Protein AF-A0A7Y2SQ06-F1 (afdb_monomer)

Foldseek 3Di:
DDDDDDDDDDPDDDDDDDDDDDPPVPQPFEEEEDPCVVVVCVLLVVLVGDYDYWQQDDDPPRGDDGDDAYEYECVVPDPLNVLSVLVNLLVVPQHQYEYEDAQLFLLVLLSLFLRQSHAAYEYPPDHSNVVNVCRVCSNVSSVVPPVPSGHHYYPHDHRPQHAPSCVSLLLNLLSCLQPPVPDDLCNSQVVSPHGSVVSVVSLVSRCVSLVNDDDPDDDSSVSSVSSSVSSRDDPDD

Structure (mmCIF, N/CA/C/O backbone):
data_AF-A0A7Y2SQ06-F1
#
_entry.id   AF-A0A7Y2SQ06-F1
#
loop_
_atom_site.group_PDB
_atom_site.id
_atom_site.type_symbol
_atom_site.label_atom_id
_atom_site.label_alt_id
_atom_site.label_comp_id
_atom_site.label_asym_id
_atom_site.label_entity_id
_atom_site.label_seq_id
_atom_site.pdbx_PDB_ins_code
_atom_site.Cartn_x
_atom_site.Cartn_y
_atom_site.Cartn_z
_atom_site.occupancy
_atom_site.B_iso_or_equiv
_atom_site.auth_seq_id
_atom_site.auth_comp_id
_atom_site.auth_asym_id
_atom_site.auth_atom_id
_atom_site.pdbx_PDB_model_num
ATOM 1 N N . MET A 1 1 ? -17.320 64.080 26.766 1.00 45.22 1 MET A N 1
ATOM 2 C CA . MET A 1 1 ? -16.883 63.120 27.801 1.00 45.22 1 MET A CA 1
ATOM 3 C C . MET A 1 1 ? -17.083 61.730 27.232 1.00 45.22 1 MET A C 1
ATOM 5 O O . MET A 1 1 ? -18.218 61.313 27.057 1.00 45.22 1 MET A O 1
ATOM 9 N N . THR A 1 2 ? -15.993 61.089 26.827 1.00 45.53 2 THR A N 1
ATOM 10 C CA . THR A 1 2 ? -15.982 59.823 26.078 1.00 45.53 2 THR A CA 1
ATOM 11 C C . THR A 1 2 ? -15.450 58.735 27.015 1.00 45.53 2 THR A C 1
ATOM 13 O O . THR A 1 2 ? -14.445 58.996 27.680 1.00 45.53 2 THR A O 1
ATOM 16 N N . PRO A 1 3 ? -16.097 57.564 27.140 1.00 48.44 3 PRO A N 1
ATOM 17 C CA . PRO A 1 3 ? -15.618 56.520 28.042 1.00 48.44 3 PRO A CA 1
ATOM 18 C C . PRO A 1 3 ? -14.304 55.901 27.525 1.00 48.44 3 PRO A C 1
ATOM 20 O O . PRO A 1 3 ? -14.093 55.851 26.310 1.00 48.44 3 PRO A O 1
ATOM 23 N N . PRO A 1 4 ? -13.413 55.436 28.421 1.00 51.47 4 PRO A N 1
ATOM 24 C CA . PRO A 1 4 ? -12.159 54.805 28.025 1.00 51.47 4 PRO A CA 1
ATOM 25 C C . PRO A 1 4 ? -12.405 53.426 27.393 1.00 51.47 4 PRO A C 1
ATOM 27 O O . PRO A 1 4 ? -13.246 52.654 27.853 1.00 51.47 4 PRO A O 1
ATOM 30 N N . LEU A 1 5 ? -11.650 53.123 26.335 1.00 45.94 5 LEU A N 1
ATOM 31 C CA . LEU A 1 5 ? -11.617 51.810 25.685 1.00 45.94 5 LEU A CA 1
ATOM 32 C C . LEU A 1 5 ? -11.006 50.749 26.625 1.00 45.94 5 LEU A C 1
ATOM 34 O O . LEU A 1 5 ? -10.034 51.054 27.321 1.00 45.94 5 LEU A O 1
ATOM 38 N N . PRO A 1 6 ? -11.521 49.504 26.635 1.00 45.47 6 PRO A N 1
ATOM 39 C CA . PRO A 1 6 ? -10.916 48.418 27.399 1.00 45.47 6 PRO A CA 1
ATOM 40 C C . PRO A 1 6 ? -9.572 47.979 26.782 1.00 45.47 6 PRO A C 1
ATOM 42 O O . PRO A 1 6 ? -9.394 48.070 25.563 1.00 45.47 6 PRO A O 1
ATOM 45 N N . PRO A 1 7 ? -8.619 47.491 27.599 1.00 48.09 7 PRO A N 1
ATOM 46 C CA . PRO A 1 7 ? -7.319 47.029 27.119 1.00 48.09 7 PRO A CA 1
ATOM 47 C C . PRO A 1 7 ? -7.440 45.748 26.268 1.00 48.09 7 PRO A C 1
ATOM 49 O O . PRO A 1 7 ? -8.390 44.978 26.440 1.00 48.09 7 PRO A O 1
ATOM 52 N N . PRO A 1 8 ? -6.480 45.484 25.359 1.00 38.81 8 PRO A N 1
ATOM 53 C CA . PRO A 1 8 ? -6.488 44.286 24.527 1.00 38.81 8 PRO A CA 1
ATOM 54 C C . PRO A 1 8 ? -6.305 43.019 25.374 1.00 38.81 8 PRO A C 1
ATOM 56 O O . PRO A 1 8 ? -5.433 42.948 26.239 1.00 38.81 8 PRO A O 1
ATOM 59 N N . LEU A 1 9 ? -7.118 41.997 25.090 1.00 33.59 9 LEU A N 1
ATOM 60 C CA . LEU A 1 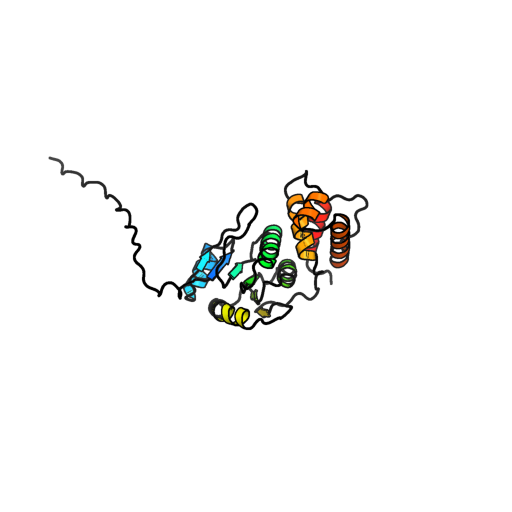9 ? -6.989 40.654 25.654 1.00 33.59 9 LEU A CA 1
ATOM 61 C C . LEU A 1 9 ? -5.636 40.049 25.246 1.00 33.59 9 LEU A C 1
ATOM 63 O O . LEU A 1 9 ? -5.458 39.603 24.112 1.00 33.59 9 LEU A O 1
ATOM 67 N N . MET A 1 10 ? -4.685 40.010 26.179 1.00 30.36 10 MET A N 1
ATOM 68 C CA . MET A 1 10 ? -3.516 39.142 26.072 1.00 30.36 10 MET A CA 1
ATOM 69 C C . MET A 1 10 ? -3.980 37.689 26.192 1.00 30.36 10 MET A C 1
ATOM 71 O O . MET A 1 10 ? -4.428 37.256 27.253 1.00 30.36 10 MET A O 1
ATOM 75 N N . ILE A 1 11 ? -3.861 36.924 25.107 1.00 33.72 11 ILE A N 1
ATOM 76 C CA . ILE A 1 11 ? -3.955 35.464 25.159 1.00 33.72 11 ILE A CA 1
ATOM 77 C C . ILE A 1 11 ? -2.754 34.987 25.980 1.00 33.72 11 ILE A C 1
ATOM 79 O O . ILE A 1 11 ? -1.616 35.024 25.512 1.00 33.72 11 ILE A O 1
ATOM 83 N N . ALA A 1 12 ? -3.002 34.593 27.228 1.00 33.62 12 ALA A N 1
ATOM 84 C CA . ALA A 1 12 ? -2.000 33.956 28.063 1.00 33.62 12 ALA A CA 1
ATOM 85 C C . ALA A 1 12 ? -1.518 32.673 27.371 1.00 33.62 12 ALA A C 1
ATOM 87 O O . ALA A 1 12 ? -2.317 31.800 27.023 1.00 33.62 12 ALA A O 1
ATOM 88 N N . ALA A 1 13 ? -0.207 32.571 27.159 1.00 36.69 13 ALA A N 1
ATOM 89 C CA . ALA A 1 13 ? 0.432 31.328 26.766 1.00 36.69 13 ALA A CA 1
ATOM 90 C C . ALA A 1 13 ? 0.120 30.255 27.823 1.00 36.69 13 ALA A C 1
ATOM 92 O O . ALA A 1 13 ? 0.350 30.464 29.015 1.00 36.69 13 ALA A O 1
ATOM 93 N N . LEU A 1 14 ? -0.430 29.121 27.385 1.00 29.41 14 LEU A N 1
ATOM 94 C CA . LEU A 1 14 ? -0.657 27.955 28.240 1.00 29.41 14 LEU A CA 1
ATOM 95 C C . LEU A 1 14 ? 0.682 27.486 28.840 1.00 29.41 14 LEU A C 1
ATOM 97 O O . LEU A 1 14 ? 1.668 27.387 28.104 1.00 29.41 14 LEU A O 1
ATOM 101 N N . PRO A 1 15 ? 0.743 27.197 30.152 1.00 35.31 15 PRO A N 1
ATOM 102 C CA . PRO A 1 15 ? 1.992 26.873 30.820 1.00 35.31 15 PRO A CA 1
ATOM 103 C C . PRO A 1 15 ? 2.497 25.488 30.406 1.00 35.31 15 PRO A C 1
ATOM 105 O O . PRO A 1 15 ? 1.739 24.519 30.320 1.00 35.31 15 PRO A O 1
ATOM 108 N N . ALA A 1 16 ? 3.810 25.398 30.203 1.00 44.53 16 ALA A N 1
ATOM 109 C CA . ALA A 1 16 ? 4.531 24.138 30.185 1.00 44.53 16 ALA A CA 1
ATOM 110 C C . ALA A 1 16 ? 4.424 23.485 31.572 1.00 44.53 16 ALA A C 1
ATOM 112 O O . ALA A 1 16 ? 4.873 24.056 32.564 1.00 44.53 16 ALA A O 1
ATOM 113 N N . ALA A 1 17 ? 3.835 22.292 31.638 1.00 35.00 17 ALA A N 1
ATOM 114 C CA . ALA A 1 17 ? 3.835 21.461 32.835 1.00 35.00 17 ALA A CA 1
ATOM 115 C C . ALA A 1 17 ? 4.403 20.075 32.500 1.00 35.00 17 ALA A C 1
ATOM 117 O O . ALA A 1 17 ? 3.708 19.173 32.025 1.00 35.00 17 ALA A O 1
ATOM 118 N N . GLU A 1 18 ? 5.696 19.915 32.770 1.00 43.34 18 GLU A N 1
ATOM 119 C CA . GLU A 1 18 ? 6.267 18.633 33.167 1.00 43.34 18 GLU A CA 1
ATOM 120 C C . GLU A 1 18 ? 6.020 18.444 34.668 1.00 43.34 18 GLU A C 1
ATOM 122 O O . GLU A 1 18 ? 6.321 19.347 35.434 1.00 43.34 18 GLU A O 1
ATOM 127 N N . ILE A 1 19 ? 5.473 17.290 35.064 1.00 37.03 19 ILE A N 1
ATOM 128 C CA . ILE A 1 19 ? 5.761 16.509 36.285 1.00 37.03 19 ILE A CA 1
ATOM 129 C C . ILE A 1 19 ? 5.090 15.137 36.067 1.00 37.03 19 ILE A C 1
ATOM 131 O O . ILE A 1 19 ? 3.974 15.038 35.548 1.00 37.03 19 ILE A O 1
ATOM 135 N N . GLY A 1 20 ? 5.834 14.063 36.335 1.00 41.78 20 GLY A N 1
ATOM 136 C CA . GLY A 1 20 ? 5.518 12.695 35.928 1.00 41.78 20 GLY A CA 1
ATOM 137 C C . GLY A 1 20 ? 4.451 11.971 36.758 1.00 41.78 20 GLY A C 1
ATOM 138 O O . GLY A 1 20 ? 4.341 12.158 37.963 1.00 41.78 20 GLY A O 1
ATOM 139 N N . ALA A 1 21 ? 3.733 11.066 36.085 1.00 31.03 21 ALA A N 1
ATOM 140 C CA . ALA A 1 21 ? 3.068 9.894 36.657 1.00 31.03 21 ALA A CA 1
ATOM 141 C C . ALA A 1 21 ? 2.916 8.805 35.559 1.00 31.03 21 ALA A C 1
ATOM 143 O O . ALA A 1 21 ? 2.814 9.150 34.375 1.00 31.03 21 ALA A O 1
ATOM 144 N N . PRO A 1 22 ? 2.927 7.497 35.891 1.00 39.72 22 PRO A N 1
ATOM 145 C CA . PRO A 1 22 ? 3.218 6.397 34.961 1.00 39.72 22 PRO A CA 1
ATOM 146 C C . PRO A 1 22 ? 2.052 5.939 34.061 1.00 39.72 22 PRO A C 1
ATOM 148 O O . PRO A 1 22 ? 2.169 4.895 33.422 1.00 39.72 22 PRO A O 1
ATOM 151 N N . ASP A 1 23 ? 0.964 6.705 33.943 1.00 35.50 23 ASP A N 1
ATOM 152 C CA . ASP A 1 23 ? -0.262 6.281 33.238 1.00 35.50 23 ASP A CA 1
ATOM 153 C C . ASP A 1 23 ? -0.405 6.775 31.788 1.00 35.50 23 ASP A C 1
ATOM 155 O O . ASP A 1 23 ? -1.292 6.332 31.060 1.00 35.50 23 ASP A O 1
ATOM 159 N N . ARG A 1 24 ? 0.530 7.587 31.274 1.00 41.19 24 ARG A N 1
ATOM 160 C CA . ARG A 1 24 ? 0.519 8.042 29.860 1.00 41.19 24 ARG A CA 1
ATOM 161 C C . ARG A 1 24 ? 0.760 6.925 28.828 1.00 41.19 24 ARG A C 1
ATOM 163 O O . ARG A 1 24 ? 0.852 7.190 27.632 1.00 41.19 24 ARG A O 1
ATOM 170 N N . ARG A 1 25 ? 0.930 5.673 29.265 1.00 43.31 25 ARG A N 1
ATOM 171 C CA . ARG A 1 25 ? 1.275 4.528 28.404 1.00 43.31 25 ARG A CA 1
ATOM 172 C C . ARG A 1 25 ? 0.062 3.796 27.813 1.00 43.31 25 ARG A C 1
ATOM 174 O O . ARG A 1 25 ? 0.280 2.903 27.001 1.00 43.31 25 ARG A O 1
ATOM 181 N N . ARG A 1 26 ? -1.177 4.162 28.172 1.00 40.88 26 ARG A N 1
ATOM 182 C CA . ARG A 1 26 ? -2.402 3.503 27.666 1.00 40.88 26 ARG A CA 1
ATOM 183 C C . ARG A 1 26 ? -3.122 4.235 26.518 1.00 40.88 26 ARG A C 1
ATOM 185 O O . ARG A 1 26 ? -3.813 3.565 25.763 1.00 40.88 26 ARG A O 1
ATOM 192 N N . ASP A 1 27 ? -2.852 5.523 26.285 1.00 46.41 27 ASP A N 1
ATOM 193 C CA . ASP A 1 27 ? -3.511 6.340 25.239 1.00 46.41 27 ASP A CA 1
ATOM 194 C C . ASP A 1 27 ? -2.643 6.588 23.991 1.00 46.41 27 ASP A C 1
ATOM 196 O O . ASP A 1 27 ? -2.608 7.681 23.419 1.00 46.41 27 ASP A O 1
ATOM 200 N N . ALA A 1 28 ? -1.901 5.579 23.535 1.00 58.34 28 ALA A N 1
ATOM 201 C CA . ALA A 1 28 ? -1.213 5.680 22.251 1.00 58.34 28 ALA A CA 1
ATOM 202 C C . ALA A 1 28 ? -2.241 5.488 21.122 1.00 58.34 28 ALA A C 1
ATOM 204 O O . ALA A 1 28 ? -2.485 4.367 20.685 1.00 58.34 28 ALA A O 1
ATOM 205 N N . GLY A 1 29 ? -2.886 6.578 20.696 1.00 76.12 29 GLY A N 1
ATOM 206 C CA . GLY A 1 29 ? -3.813 6.579 19.562 1.00 76.12 29 GLY A CA 1
ATOM 207 C C . GLY A 1 29 ? -3.212 5.964 18.289 1.00 76.12 29 GLY A C 1
ATOM 208 O O . GLY A 1 29 ? -1.996 5.825 18.146 1.00 76.12 29 GLY A O 1
ATOM 209 N N . VAL A 1 30 ? -4.073 5.606 17.340 1.00 87.31 30 VAL A N 1
ATOM 210 C CA . VAL A 1 30 ? -3.700 4.957 16.077 1.00 87.31 30 VAL A CA 1
ATOM 211 C C . VAL A 1 30 ? -2.872 5.912 15.225 1.00 87.31 30 VAL A C 1
ATOM 213 O O . VAL A 1 30 ? -3.292 7.042 14.966 1.00 87.31 30 VAL A O 1
ATOM 216 N N . ALA A 1 31 ? -1.712 5.467 14.743 1.00 90.94 31 ALA A N 1
ATOM 217 C CA . ALA A 1 31 ? -0.966 6.231 13.754 1.00 90.94 31 ALA A CA 1
ATOM 218 C C . ALA A 1 31 ? -1.667 6.142 12.395 1.00 90.94 31 ALA A C 1
ATOM 220 O O . ALA A 1 31 ? -1.997 5.048 11.948 1.00 90.94 31 ALA A O 1
ATOM 221 N N . VAL A 1 32 ? -1.895 7.273 11.727 1.00 92.00 32 VAL A N 1
ATOM 222 C CA . VAL A 1 32 ? -2.657 7.320 10.470 1.00 92.00 32 VAL A CA 1
ATOM 223 C C . VAL A 1 32 ? -1.867 8.032 9.381 1.00 92.00 32 VAL A C 1
ATOM 225 O O . VAL A 1 32 ? -1.600 9.230 9.488 1.00 92.00 32 VAL A O 1
ATOM 228 N N . ILE A 1 33 ? -1.563 7.334 8.290 1.00 92.56 33 ILE A N 1
ATOM 229 C CA . ILE A 1 33 ? -1.059 7.949 7.056 1.00 92.56 33 ILE A CA 1
ATOM 230 C C . ILE A 1 33 ? -2.233 8.055 6.087 1.00 92.56 33 ILE A C 1
ATOM 232 O O . ILE A 1 33 ? -2.779 7.040 5.672 1.00 92.56 33 ILE A O 1
ATOM 236 N N . SER A 1 34 ? -2.645 9.278 5.749 1.00 92.56 34 SER A N 1
ATOM 237 C CA . SER A 1 34 ? -3.805 9.525 4.885 1.00 92.56 34 SER A CA 1
ATOM 238 C C . SER A 1 34 ? -3.711 10.884 4.198 1.00 92.56 34 SER A C 1
ATOM 240 O O . SER A 1 34 ? -3.267 11.860 4.810 1.00 92.56 34 SER A O 1
ATOM 242 N N . PHE A 1 35 ? -4.188 10.949 2.952 1.00 89.56 35 PHE A N 1
ATOM 243 C CA . PHE A 1 35 ? -4.442 12.196 2.217 1.00 89.56 35 PHE A CA 1
ATOM 244 C C . PHE A 1 35 ? -5.825 12.792 2.540 1.00 89.56 35 PHE A C 1
ATOM 246 O O . PHE A 1 35 ? -6.064 13.971 2.297 1.00 89.56 35 PHE A O 1
ATOM 253 N N . ARG A 1 36 ? -6.725 12.015 3.153 1.00 91.50 36 ARG A N 1
ATOM 254 C CA . ARG A 1 36 ? -8.100 12.392 3.527 1.00 91.50 36 ARG A CA 1
ATOM 255 C C . ARG A 1 36 ? -8.220 12.659 5.030 1.00 91.50 36 ARG A C 1
ATOM 257 O O . ARG A 1 36 ? -9.144 12.195 5.693 1.00 91.50 36 ARG A O 1
ATOM 264 N N . ARG A 1 37 ? -7.256 13.406 5.577 1.00 88.88 37 ARG A N 1
ATOM 265 C CA . ARG A 1 37 ? -7.030 13.560 7.028 1.00 88.88 37 ARG A CA 1
ATOM 266 C C . ARG A 1 37 ? -8.278 13.967 7.805 1.00 88.88 37 ARG A C 1
ATOM 268 O O . ARG A 1 37 ? -8.640 13.277 8.746 1.00 88.88 37 ARG A O 1
ATOM 275 N N . ALA A 1 38 ? -8.936 15.052 7.395 1.00 87.44 38 ALA A N 1
ATOM 276 C CA . ALA A 1 38 ? -10.105 15.581 8.099 1.00 87.44 38 ALA A CA 1
ATOM 277 C C . ALA A 1 38 ? -11.260 14.571 8.137 1.00 87.44 38 ALA A C 1
ATOM 279 O O . ALA A 1 38 ? -11.820 14.305 9.198 1.00 87.44 38 ALA A O 1
ATOM 280 N N . TRP A 1 39 ? -11.557 13.958 6.990 1.00 89.94 39 TRP A N 1
ATOM 281 C CA . TRP A 1 39 ? -12.617 12.962 6.867 1.00 89.94 39 TRP A CA 1
ATOM 282 C C . TRP A 1 39 ? -12.332 11.715 7.712 1.00 89.94 39 TRP A C 1
ATOM 284 O O . TRP A 1 39 ? -13.181 11.273 8.485 1.00 89.94 39 TRP A O 1
ATOM 294 N N . LEU A 1 40 ? -11.115 11.171 7.616 1.00 89.38 40 LEU A N 1
ATOM 295 C CA . LEU A 1 40 ? -10.754 9.952 8.335 1.00 89.38 40 LEU A CA 1
ATOM 296 C C . LEU A 1 40 ? -10.644 10.192 9.848 1.00 89.38 40 LEU A C 1
ATOM 298 O O . LEU A 1 40 ? -11.043 9.329 10.626 1.00 89.38 40 LEU A O 1
ATOM 302 N N . ALA A 1 41 ? -10.168 11.368 10.269 1.00 88.25 41 ALA A N 1
ATOM 303 C CA . ALA A 1 41 ? -10.158 11.767 11.673 1.00 88.25 41 ALA A CA 1
ATOM 304 C C . ALA A 1 41 ? -11.574 11.799 12.253 1.00 88.25 41 ALA A C 1
ATOM 306 O O . ALA 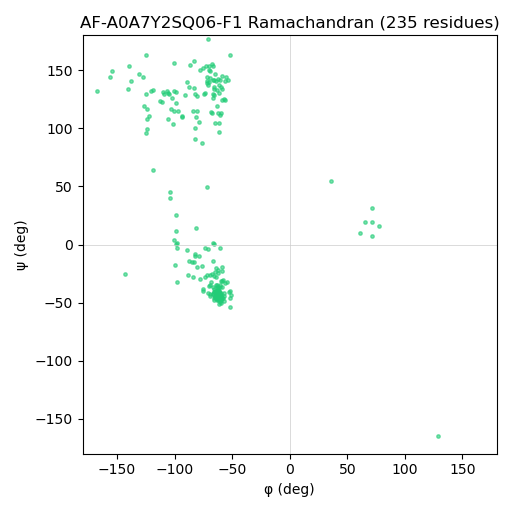A 1 41 ? -11.818 11.179 13.282 1.00 88.25 41 ALA A O 1
ATOM 307 N N . GLN A 1 42 ? -12.517 12.463 11.574 1.00 89.12 42 GLN A N 1
ATOM 308 C CA . GLN A 1 42 ? -13.915 12.524 12.013 1.00 89.12 42 GLN A CA 1
ATOM 309 C C . GLN A 1 42 ? -14.533 11.128 12.118 1.00 89.12 42 GLN A C 1
ATOM 311 O O . GLN A 1 42 ? -15.139 10.795 13.135 1.00 89.12 42 GLN A O 1
ATOM 316 N N . ARG A 1 43 ? -14.318 10.286 11.101 1.00 90.06 43 ARG A N 1
ATOM 317 C CA . ARG A 1 43 ? -14.824 8.909 11.065 1.00 90.06 43 ARG A C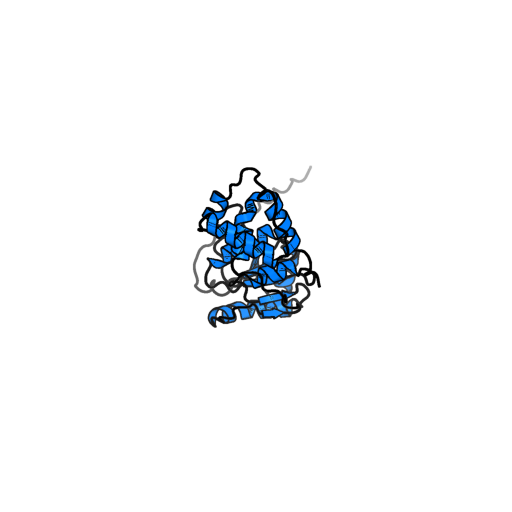A 1
ATOM 318 C C . ARG A 1 43 ? -14.304 8.057 12.229 1.00 90.06 43 ARG A C 1
ATOM 320 O O . ARG A 1 43 ? -15.067 7.304 12.828 1.00 90.06 43 ARG A O 1
ATOM 327 N N . LEU A 1 44 ? -13.014 8.168 12.551 1.00 90.00 44 LEU A N 1
ATOM 328 C CA . LEU A 1 44 ? -12.383 7.394 13.625 1.00 90.00 44 LEU A CA 1
ATOM 329 C C . LEU A 1 44 ? -12.748 7.926 15.016 1.00 90.00 44 LEU A C 1
ATOM 331 O O . LEU A 1 44 ? -13.057 7.132 15.906 1.00 90.00 44 LEU A O 1
ATOM 335 N N . LEU A 1 45 ? -12.807 9.249 15.184 1.00 87.75 45 LEU A N 1
ATOM 336 C CA . LEU A 1 45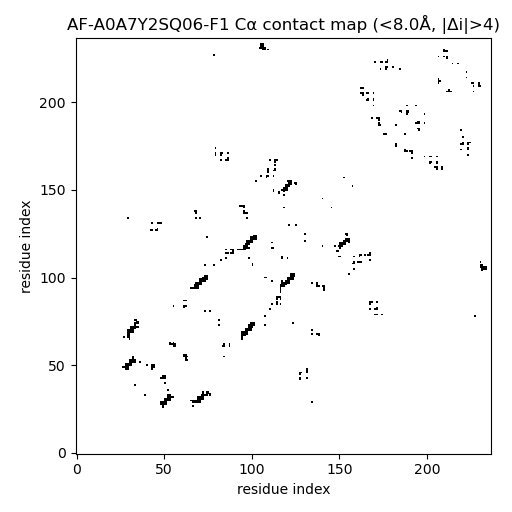 ? -13.243 9.885 16.430 1.00 87.75 45 LEU A CA 1
ATOM 337 C C . LEU A 1 45 ? -14.692 9.529 16.774 1.00 87.75 45 LEU A C 1
ATOM 339 O O . LEU A 1 45 ? -14.975 9.214 17.927 1.00 87.75 45 LEU A O 1
ATOM 343 N N . ALA A 1 46 ? -15.585 9.488 15.779 1.00 87.19 46 ALA A N 1
ATOM 344 C CA . ALA A 1 46 ? -16.970 9.047 15.964 1.00 87.19 46 ALA A CA 1
ATOM 345 C C . ALA A 1 46 ? -17.078 7.604 16.494 1.00 87.19 46 ALA A C 1
ATOM 347 O O . ALA A 1 46 ? -18.065 7.249 17.127 1.00 87.19 46 ALA A O 1
ATOM 348 N N . SER A 1 47 ? -16.041 6.787 16.285 1.00 86.12 47 SER A N 1
ATOM 349 C CA . SER A 1 47 ? -15.955 5.407 16.782 1.00 86.12 47 SER A CA 1
ATOM 350 C C . SER A 1 47 ? -15.136 5.269 18.070 1.00 86.12 47 SER A C 1
ATOM 352 O O . SER A 1 47 ? -14.764 4.157 18.449 1.00 86.12 47 SER A O 1
ATOM 354 N N . GLY A 1 48 ? -14.794 6.386 18.724 1.00 86.56 48 GLY A N 1
ATOM 355 C CA . GLY A 1 48 ? -13.986 6.405 19.944 1.00 86.56 48 GLY A CA 1
ATOM 356 C C . GLY A 1 48 ? -12.508 6.058 19.731 1.00 86.56 48 GLY A C 1
ATOM 357 O O . GLY A 1 48 ? -11.828 5.672 20.679 1.00 86.56 48 GLY A O 1
ATOM 358 N N . VAL A 1 49 ? -11.993 6.165 18.501 1.00 86.81 49 VAL A N 1
ATOM 359 C CA . VAL A 1 49 ? -10.585 5.894 18.189 1.00 86.81 49 VAL A CA 1
ATOM 360 C C . VAL A 1 49 ? -9.804 7.205 18.159 1.00 86.81 49 VAL A C 1
ATOM 362 O O . VAL A 1 49 ? -10.010 8.048 17.288 1.00 86.81 49 VAL A O 1
ATOM 365 N N . SER A 1 50 ? -8.865 7.359 19.095 1.00 86.38 50 SER A N 1
ATOM 366 C CA . SER A 1 50 ? -7.889 8.454 19.063 1.00 86.38 50 SER A CA 1
ATOM 367 C C . SER A 1 50 ? -6.883 8.236 17.932 1.00 86.38 50 SER A C 1
ATOM 369 O O . SER A 1 50 ? -6.412 7.114 17.729 1.00 86.38 50 SER A O 1
ATOM 371 N N . VAL A 1 51 ? -6.545 9.298 17.195 1.00 87.56 51 VAL A N 1
ATOM 372 C CA . VAL A 1 51 ? -5.686 9.231 16.004 1.00 87.56 51 VAL A CA 1
ATOM 373 C C . VAL A 1 51 ? -4.526 10.213 16.075 1.00 87.56 51 VAL A C 1
ATOM 375 O O . VAL A 1 51 ? -4.667 11.351 16.519 1.00 87.56 51 VAL A O 1
ATOM 378 N N . ARG A 1 52 ? -3.375 9.793 15.554 1.00 88.00 52 ARG A N 1
ATOM 379 C CA . ARG A 1 52 ? -2.214 10.645 15.305 1.00 88.00 52 ARG A CA 1
ATOM 380 C C . ARG A 1 52 ? -1.854 10.570 13.831 1.00 88.00 52 ARG A C 1
ATOM 382 O O . ARG A 1 52 ? -1.356 9.552 13.355 1.00 88.00 52 ARG A O 1
ATOM 389 N N . HIS A 1 53 ? -2.061 11.660 13.103 1.00 85.94 53 HIS A N 1
ATOM 390 C CA . HIS A 1 53 ? -1.698 11.686 11.693 1.00 85.94 53 HIS A CA 1
ATOM 391 C C . HIS A 1 53 ? -0.185 11.788 11.495 1.00 85.94 53 HIS A C 1
ATOM 393 O O . HIS A 1 53 ? 0.473 12.683 12.022 1.00 85.94 53 HIS A O 1
ATOM 399 N N . VAL A 1 54 ? 0.344 10.902 10.660 1.00 85.00 54 VAL A N 1
ATOM 400 C CA . VAL A 1 54 ? 1.736 10.882 10.218 1.00 85.00 54 VAL A CA 1
ATOM 401 C C . VAL A 1 54 ? 1.799 11.490 8.817 1.00 85.00 54 VAL A C 1
ATOM 403 O O . VAL A 1 54 ? 0.972 11.176 7.959 1.00 85.00 54 VAL A O 1
ATOM 406 N N . VAL A 1 55 ? 2.735 12.416 8.600 1.00 83.44 55 VAL A N 1
ATOM 407 C CA . VAL A 1 55 ? 3.059 12.944 7.265 1.00 83.44 55 VAL A CA 1
ATOM 408 C C . VAL A 1 55 ? 4.299 12.200 6.770 1.00 83.44 55 VAL A C 1
ATOM 410 O O . VAL A 1 55 ? 5.318 12.269 7.459 1.00 83.44 55 VAL A O 1
ATOM 413 N N . PRO A 1 56 ? 4.250 11.514 5.616 1.00 79.62 56 PRO A N 1
ATOM 414 C CA . PRO A 1 56 ? 5.457 11.007 4.973 1.00 79.62 56 PRO A CA 1
ATOM 415 C C . PRO A 1 56 ? 6.373 12.172 4.560 1.00 79.62 56 PRO A C 1
ATOM 417 O O . PRO A 1 56 ? 5.900 13.157 3.991 1.00 79.62 56 PRO A O 1
ATOM 420 N N . GLN A 1 57 ? 7.666 12.082 4.863 1.00 75.88 57 GLN A N 1
ATOM 421 C CA . GLN A 1 57 ? 8.651 13.131 4.584 1.00 75.88 57 GLN A CA 1
ATOM 422 C C . GLN A 1 57 ? 9.240 13.013 3.172 1.00 75.88 57 GLN A C 1
ATOM 424 O O . GLN A 1 57 ? 9.309 11.936 2.588 1.00 75.88 57 GLN A O 1
ATOM 429 N N . LEU A 1 58 ? 9.710 14.127 2.611 1.00 66.19 58 LEU A N 1
ATOM 430 C CA . LEU A 1 58 ? 10.510 14.084 1.388 1.00 66.19 58 LEU A CA 1
ATOM 431 C C . LEU A 1 58 ? 11.942 13.671 1.751 1.00 66.19 58 LEU A C 1
ATOM 433 O O . LEU A 1 58 ? 12.688 14.474 2.301 1.00 66.19 58 LEU A O 1
ATOM 437 N N . GLY A 1 59 ? 12.325 12.430 1.448 1.00 64.50 59 GLY A N 1
ATOM 438 C CA . GLY A 1 59 ? 13.679 11.922 1.687 1.00 64.50 59 GLY A CA 1
ATOM 439 C C . GLY A 1 59 ? 13.690 10.596 2.440 1.00 64.50 59 GLY A C 1
ATOM 440 O O . GLY A 1 59 ? 12.676 9.910 2.505 1.00 64.50 59 GLY A O 1
ATOM 441 N N . HIS A 1 60 ? 14.855 10.217 2.967 1.00 66.12 60 HIS A N 1
ATOM 442 C CA . HIS A 1 60 ? 15.011 9.030 3.805 1.00 66.12 60 HIS A CA 1
ATOM 443 C C . HIS A 1 60 ? 15.509 9.439 5.204 1.00 66.12 60 HIS A C 1
ATOM 445 O O . HIS A 1 60 ? 16.506 10.162 5.278 1.00 66.12 60 HIS A O 1
ATOM 451 N N . PRO A 1 61 ? 14.907 8.931 6.297 1.00 73.38 61 PRO A N 1
ATOM 452 C CA . PRO A 1 61 ? 13.716 8.072 6.312 1.00 73.38 61 PRO A CA 1
ATOM 453 C C . PRO A 1 61 ? 12.454 8.841 5.881 1.00 73.38 61 PRO A C 1
ATOM 455 O O . PRO A 1 61 ? 12.315 10.029 6.164 1.00 73.38 61 PRO A O 1
ATOM 458 N N . LEU A 1 62 ? 11.559 8.169 5.158 1.00 80.94 62 LEU A N 1
ATOM 459 C CA . LEU A 1 62 ? 10.293 8.739 4.684 1.00 80.94 62 LEU A CA 1
ATOM 460 C C . LEU A 1 62 ? 9.226 8.646 5.790 1.00 80.94 62 LEU A C 1
ATOM 462 O O . LEU A 1 62 ? 8.342 9.504 5.866 1.00 80.94 62 LEU A O 1
ATOM 466 N N . LEU A 1 63 ? 9.326 7.662 6.686 1.00 81.75 63 LEU A N 1
ATOM 467 C CA . LEU A 1 63 ? 8.460 7.497 7.847 1.00 81.75 63 LEU A CA 1
ATOM 468 C C . LEU A 1 63 ? 9.206 7.869 9.140 1.00 81.75 63 LEU A C 1
ATOM 470 O O . LEU A 1 63 ? 10.318 7.396 9.368 1.00 81.75 63 LEU A O 1
ATOM 474 N N . PRO A 1 64 ? 8.604 8.686 10.026 1.00 79.44 64 PRO A N 1
ATOM 475 C CA . PRO A 1 64 ? 9.146 8.898 11.366 1.00 79.44 64 PRO A CA 1
ATOM 476 C C . PRO A 1 64 ? 8.964 7.637 12.223 1.00 79.44 64 PRO A C 1
ATOM 478 O O . PRO A 1 64 ? 8.285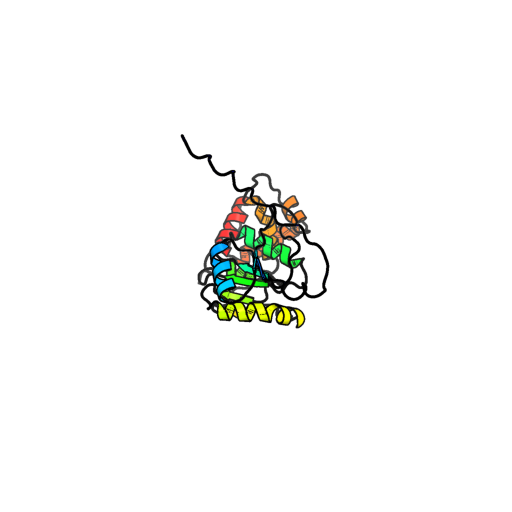 6.701 11.814 1.00 79.44 64 PRO A O 1
ATOM 481 N N . ASP A 1 65 ? 9.463 7.639 13.459 1.00 78.75 65 ASP A N 1
ATOM 482 C CA . ASP A 1 65 ? 9.151 6.570 14.413 1.00 78.75 65 ASP A CA 1
ATOM 483 C C . ASP A 1 65 ? 7.637 6.494 14.686 1.00 78.75 65 ASP A C 1
ATOM 485 O O . ASP A 1 65 ? 7.023 7.379 15.302 1.00 78.75 65 ASP A O 1
ATOM 489 N N . ILE A 1 66 ? 7.028 5.407 14.208 1.00 78.75 66 ILE A N 1
ATOM 490 C CA . ILE A 1 66 ? 5.597 5.131 14.322 1.00 78.75 66 ILE A CA 1
ATOM 491 C C . ILE A 1 66 ? 5.361 4.172 15.489 1.00 78.75 66 ILE A C 1
ATOM 493 O O . ILE A 1 66 ? 5.994 3.123 15.588 1.00 78.75 66 ILE A O 1
ATOM 497 N N . ARG A 1 67 ? 4.400 4.503 16.360 1.00 75.19 67 ARG A N 1
ATOM 498 C CA . ARG A 1 67 ? 3.897 3.552 17.360 1.00 75.19 67 ARG A CA 1
ATOM 499 C C . ARG A 1 67 ? 2.724 2.751 16.789 1.00 75.19 67 ARG A C 1
ATOM 501 O O . ARG A 1 67 ? 1.889 3.333 16.100 1.00 75.19 67 ARG A O 1
ATOM 508 N N . PRO A 1 68 ? 2.651 1.443 17.067 1.00 77.12 68 PRO A N 1
ATOM 509 C CA . PRO A 1 68 ? 1.570 0.600 16.584 1.00 77.12 68 PRO A CA 1
ATOM 510 C C . PRO A 1 68 ? 0.244 0.870 17.322 1.00 77.12 68 PRO A C 1
ATOM 512 O O . PRO A 1 68 ? 0.281 1.236 18.498 1.00 77.12 68 PRO A O 1
ATOM 515 N N . PRO A 1 69 ? -0.915 0.610 16.685 1.00 87.00 69 PRO A N 1
ATOM 516 C CA . PRO A 1 69 ? -1.080 0.135 15.307 1.00 87.00 69 PRO A CA 1
ATOM 517 C C . PRO A 1 69 ? -1.025 1.263 14.261 1.00 87.00 69 PRO A C 1
ATOM 519 O O . PRO A 1 69 ? -1.279 2.428 14.572 1.00 87.00 69 PRO A O 1
ATOM 522 N N . LEU A 1 70 ? -0.714 0.900 13.011 1.00 91.25 70 LEU A N 1
ATOM 523 C CA . LEU A 1 70 ? -0.694 1.816 11.866 1.00 91.25 70 LEU A CA 1
ATOM 524 C C . LEU A 1 70 ? -1.914 1.585 10.970 1.00 91.25 70 LEU A C 1
ATOM 526 O O . LEU A 1 70 ? -2.163 0.468 10.522 1.00 91.25 70 LEU A O 1
ATOM 530 N N . LEU A 1 71 ? -2.622 2.664 10.652 1.00 93.69 71 LEU A N 1
ATOM 531 C CA . LEU A 1 71 ? -3.619 2.725 9.596 1.00 93.69 71 LEU A CA 1
ATOM 532 C C . LEU A 1 71 ? -3.033 3.443 8.375 1.00 93.69 71 LEU A C 1
ATOM 534 O O . LEU A 1 71 ? -2.699 4.630 8.429 1.00 93.69 71 LEU A O 1
ATOM 538 N N . LEU A 1 72 ? -2.929 2.722 7.266 1.00 94.56 72 LEU A N 1
ATOM 539 C CA . LEU A 1 72 ? -2.508 3.230 5.970 1.00 94.56 72 LEU A CA 1
ATOM 540 C C . LEU A 1 72 ? -3.736 3.437 5.081 1.00 94.56 72 LEU A C 1
ATOM 542 O O . LEU A 1 72 ? -4.300 2.488 4.545 1.00 94.56 72 LEU A O 1
ATOM 546 N N . ASP A 1 73 ? -4.155 4.681 4.901 1.00 94.69 73 ASP A N 1
ATOM 547 C CA . ASP A 1 73 ? -5.223 5.020 3.967 1.00 94.69 73 ASP A CA 1
ATOM 548 C C . ASP A 1 73 ? -4.661 5.132 2.550 1.00 94.69 73 ASP A C 1
ATOM 550 O O . ASP A 1 73 ? -4.044 6.137 2.192 1.00 94.69 73 ASP A O 1
ATOM 554 N N . SER A 1 74 ? -4.854 4.081 1.751 1.00 93.38 74 SER A N 1
ATOM 555 C CA . SER A 1 74 ? -4.405 4.060 0.355 1.00 93.38 74 SER A CA 1
ATOM 556 C C . SER A 1 74 ? -5.377 4.765 -0.596 1.00 93.38 74 SER A C 1
ATOM 558 O O . SER A 1 74 ? -5.044 4.988 -1.762 1.00 93.38 74 SER A O 1
ATOM 560 N N . VAL A 1 75 ? -6.565 5.155 -0.122 1.00 89.56 75 VAL A N 1
ATOM 561 C CA . VAL A 1 75 ? -7.549 5.860 -0.945 1.00 89.56 75 VAL A CA 1
ATOM 562 C C . VAL A 1 75 ? -7.008 7.238 -1.312 1.00 89.56 75 VAL A C 1
ATOM 564 O O . VAL A 1 75 ? -6.539 7.997 -0.463 1.00 89.56 75 VAL A O 1
ATOM 567 N N . SER A 1 76 ? -7.055 7.549 -2.607 1.00 86.00 76 SER A N 1
ATOM 568 C CA . SER A 1 76 ? -6.479 8.767 -3.190 1.00 86.00 76 SER A CA 1
ATOM 569 C C . SER A 1 76 ? -4.959 8.905 -3.014 1.00 86.00 76 SER A C 1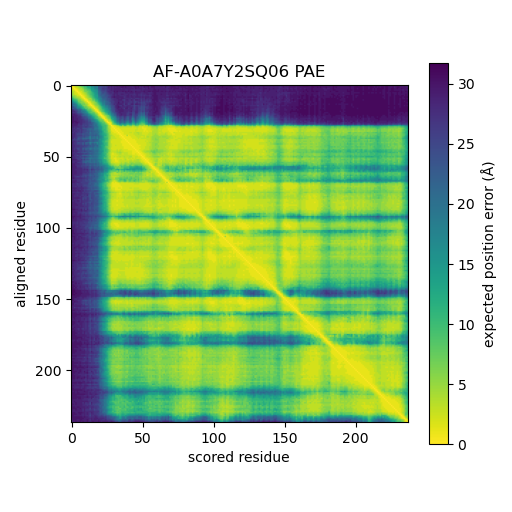
ATOM 571 O O . SER A 1 76 ? -4.403 9.956 -3.330 1.00 86.00 76 SER A O 1
ATOM 573 N N . MET A 1 77 ? -4.263 7.862 -2.542 1.00 88.12 77 MET A N 1
ATOM 574 C CA . MET A 1 77 ? -2.809 7.871 -2.429 1.00 88.12 77 MET A CA 1
ATOM 575 C C . MET A 1 77 ? -2.172 7.563 -3.791 1.00 88.12 77 MET A C 1
ATOM 577 O O . MET A 1 77 ? -2.480 6.533 -4.397 1.00 88.12 77 MET A O 1
ATOM 581 N N . PRO A 1 78 ? -1.233 8.394 -4.278 1.00 82.81 78 PRO A N 1
ATOM 582 C CA . PRO A 1 78 ? -0.517 8.092 -5.510 1.00 82.81 78 PRO A CA 1
ATOM 583 C C . PRO A 1 78 ? 0.249 6.760 -5.395 1.00 82.81 78 PRO A C 1
ATOM 585 O O . PRO A 1 78 ? 0.969 6.570 -4.408 1.00 82.81 78 PRO A O 1
ATOM 588 N N . PRO A 1 79 ? 0.209 5.867 -6.406 1.00 80.06 79 PRO A N 1
ATOM 589 C CA . PRO A 1 79 ? 0.878 4.562 -6.344 1.00 80.06 79 PRO A CA 1
ATOM 590 C C . PRO A 1 79 ? 2.375 4.632 -6.018 1.00 80.06 79 PRO A C 1
ATOM 592 O O . PRO A 1 79 ? 2.907 3.750 -5.346 1.00 80.06 79 PRO A O 1
ATOM 595 N N . ARG A 1 80 ? 3.060 5.701 -6.450 1.00 79.31 80 ARG A N 1
ATOM 596 C CA . ARG A 1 80 ? 4.476 5.941 -6.123 1.00 79.31 80 ARG A CA 1
ATOM 597 C C . ARG A 1 80 ? 4.698 6.160 -4.626 1.00 79.31 80 ARG A C 1
ATOM 599 O O . ARG A 1 80 ? 5.610 5.565 -4.063 1.00 79.31 80 ARG A O 1
ATOM 606 N N . MET A 1 81 ? 3.855 6.980 -3.995 1.00 84.38 81 MET A N 1
ATOM 607 C CA . MET A 1 81 ? 3.907 7.241 -2.554 1.00 84.38 81 MET A CA 1
ATOM 608 C C . MET A 1 81 ? 3.581 5.968 -1.771 1.00 84.38 81 MET A C 1
ATOM 610 O O . MET A 1 81 ? 4.324 5.596 -0.870 1.00 84.38 81 MET A O 1
ATOM 614 N N . LEU A 1 82 ? 2.530 5.248 -2.181 1.00 88.06 82 LEU A N 1
ATOM 615 C CA . LEU A 1 82 ? 2.165 3.971 -1.573 1.00 88.06 82 LEU A CA 1
ATOM 616 C C . LEU A 1 82 ? 3.319 2.965 -1.643 1.00 88.06 82 LEU A C 1
ATOM 618 O O . LEU A 1 82 ? 3.691 2.382 -0.633 1.00 88.06 82 LEU A O 1
ATOM 622 N N . THR A 1 83 ? 3.929 2.800 -2.818 1.00 87.44 83 THR A N 1
ATOM 623 C CA . THR A 1 83 ? 5.079 1.903 -3.013 1.00 87.44 83 THR A CA 1
ATOM 624 C C . THR A 1 83 ? 6.232 2.259 -2.075 1.00 87.44 83 THR A C 1
ATOM 626 O O . THR A 1 83 ? 6.823 1.364 -1.478 1.00 87.44 83 THR A O 1
ATOM 629 N N . ALA A 1 84 ? 6.546 3.550 -1.929 1.00 85.81 84 ALA A N 1
ATOM 630 C CA . ALA A 1 84 ? 7.620 4.007 -1.054 1.00 85.81 84 ALA A CA 1
ATOM 631 C C . ALA A 1 84 ? 7.326 3.719 0.426 1.00 85.81 84 ALA A C 1
ATOM 633 O O . ALA A 1 84 ? 8.174 3.154 1.111 1.00 85.81 84 ALA A O 1
ATOM 634 N N . ILE A 1 85 ? 6.103 4.000 0.883 1.00 89.69 85 ILE A N 1
ATOM 635 C CA . ILE A 1 85 ? 5.659 3.688 2.249 1.00 89.69 85 ILE A CA 1
ATOM 636 C C . ILE A 1 85 ? 5.730 2.179 2.507 1.00 89.69 85 ILE A C 1
ATOM 638 O O . ILE A 1 85 ? 6.317 1.747 3.493 1.00 89.69 85 ILE A O 1
ATOM 642 N N . LEU A 1 86 ? 5.172 1.356 1.613 1.00 89.12 86 LEU A N 1
ATOM 643 C CA . LEU A 1 86 ? 5.188 -0.104 1.756 1.00 89.12 86 LEU A CA 1
ATOM 644 C C . LEU A 1 86 ? 6.618 -0.666 1.746 1.00 89.12 86 LEU A C 1
ATOM 646 O O . LEU A 1 86 ? 6.914 -1.618 2.468 1.00 89.12 86 LEU A O 1
ATOM 650 N N . TRP A 1 87 ? 7.510 -0.078 0.943 1.00 87.06 87 TRP A N 1
ATOM 651 C CA . TRP A 1 87 ? 8.920 -0.450 0.915 1.00 87.06 87 TRP A CA 1
ATOM 652 C C . TRP A 1 87 ? 9.635 -0.117 2.220 1.00 87.06 87 TRP A C 1
ATOM 654 O O . TRP A 1 87 ? 10.477 -0.892 2.659 1.00 87.06 87 TRP A O 1
ATOM 664 N N . GLU A 1 88 ? 9.320 1.005 2.853 1.00 86.56 88 GLU A N 1
ATOM 665 C CA . GLU A 1 88 ? 9.920 1.370 4.132 1.00 86.56 88 GLU A CA 1
ATOM 666 C C . GLU A 1 88 ? 9.344 0.548 5.286 1.00 86.56 88 GLU A C 1
ATOM 668 O O . GLU A 1 88 ? 10.090 0.051 6.123 1.00 86.56 88 GLU A O 1
ATOM 673 N N . LEU A 1 89 ? 8.041 0.257 5.275 1.00 85.00 89 LEU A N 1
ATOM 674 C CA . LEU A 1 89 ? 7.413 -0.604 6.282 1.00 85.00 89 LEU A CA 1
ATOM 675 C C . LEU A 1 89 ? 8.013 -2.018 6.342 1.00 85.00 89 LEU A C 1
ATOM 677 O O . LEU A 1 89 ? 7.889 -2.686 7.365 1.00 85.00 89 LEU A O 1
ATOM 681 N N . ARG A 1 90 ? 8.717 -2.480 5.298 1.00 79.81 90 ARG A N 1
ATOM 682 C CA . ARG A 1 90 ? 9.435 -3.768 5.330 1.00 79.81 90 ARG A CA 1
ATOM 683 C C . ARG A 1 90 ? 10.606 -3.780 6.324 1.00 79.81 90 ARG A C 1
ATOM 685 O O . ARG A 1 90 ? 11.009 -4.854 6.765 1.00 79.81 90 ARG A O 1
ATOM 692 N N . THR A 1 91 ? 11.205 -2.621 6.612 1.00 75.12 91 THR A N 1
ATOM 693 C CA . THR A 1 91 ? 12.348 -2.507 7.533 1.00 75.12 91 THR A CA 1
ATOM 694 C C . THR A 1 91 ? 11.874 -2.310 8.969 1.00 75.12 91 THR A C 1
ATOM 696 O O . THR A 1 91 ? 12.551 -2.737 9.906 1.00 75.12 91 THR A O 1
ATOM 699 N N . VAL A 1 92 ? 10.679 -1.742 9.142 1.00 70.50 92 VAL A N 1
ATOM 700 C CA . VAL A 1 92 ? 10.066 -1.495 10.443 1.00 70.50 92 VAL A CA 1
ATOM 701 C C . VAL A 1 92 ? 9.386 -2.770 10.944 1.00 70.50 92 VAL A C 1
ATOM 703 O O . VAL A 1 92 ? 8.226 -3.064 10.653 1.00 70.50 92 VAL A O 1
ATOM 706 N N . ARG A 1 93 ? 10.133 -3.581 11.698 1.00 63.38 93 ARG A N 1
ATOM 707 C CA . ARG A 1 93 ? 9.600 -4.819 12.279 1.00 63.38 93 ARG A CA 1
ATOM 708 C C . ARG A 1 93 ? 8.515 -4.497 13.321 1.00 63.38 93 ARG A C 1
ATOM 710 O O . ARG A 1 93 ? 8.679 -3.593 14.131 1.00 63.38 93 ARG A O 1
ATOM 717 N N . HIS A 1 94 ? 7.457 -5.312 13.348 1.00 70.62 94 HIS A N 1
ATOM 718 C CA . HIS A 1 94 ? 6.444 -5.378 14.421 1.00 70.62 94 HIS A CA 1
ATOM 719 C C . HIS A 1 94 ? 5.364 -4.286 14.474 1.00 70.62 94 HIS A C 1
ATOM 721 O O . HIS A 1 94 ? 4.661 -4.197 15.480 1.00 70.62 94 HIS A O 1
ATOM 727 N N . ILE A 1 95 ? 5.157 -3.506 13.410 1.00 78.12 95 ILE A N 1
ATOM 728 C CA . ILE A 1 95 ? 3.988 -2.617 13.335 1.00 78.12 95 ILE A CA 1
ATOM 729 C C . ILE A 1 95 ? 2.841 -3.337 12.606 1.00 78.12 95 ILE A C 1
ATOM 731 O O . ILE A 1 95 ? 2.934 -3.530 11.391 1.00 78.12 95 ILE A O 1
ATOM 735 N N . PRO A 1 96 ? 1.749 -3.732 13.296 1.00 82.25 96 PRO A N 1
ATOM 736 C CA . PRO A 1 96 ? 0.549 -4.202 12.622 1.00 82.25 96 PRO A CA 1
ATOM 737 C C . PRO A 1 96 ? -0.008 -3.063 11.774 1.00 82.25 96 PRO A C 1
ATOM 739 O O . PRO A 1 96 ? -0.454 -2.041 12.306 1.00 82.25 96 PRO A O 1
ATOM 742 N N . THR A 1 97 ? 0.047 -3.248 10.456 1.00 89.62 97 THR A N 1
ATOM 743 C CA . THR A 1 97 ? -0.474 -2.283 9.489 1.00 89.62 97 THR A CA 1
ATOM 744 C C . THR A 1 97 ? -1.814 -2.762 8.956 1.00 89.62 97 THR A C 1
ATOM 746 O O . THR A 1 97 ? -1.934 -3.880 8.447 1.00 89.62 97 THR A O 1
ATOM 749 N N . LEU A 1 98 ? -2.813 -1.896 9.066 1.00 93.38 98 LEU A N 1
ATOM 750 C CA . LEU A 1 98 ? -4.124 -2.042 8.459 1.00 93.38 98 LEU A CA 1
ATOM 751 C C . LEU A 1 98 ? -4.183 -1.069 7.290 1.00 93.38 98 LEU A C 1
ATOM 753 O O . LEU A 1 98 ? -3.847 0.100 7.455 1.00 93.38 98 LEU A O 1
ATOM 757 N N . ALA A 1 99 ? -4.592 -1.534 6.117 1.00 94.62 99 ALA A N 1
ATOM 758 C CA . ALA A 1 99 ? -4.715 -0.698 4.935 1.00 94.62 99 ALA A CA 1
ATOM 759 C C . ALA A 1 99 ? -6.189 -0.469 4.586 1.00 94.62 99 ALA A C 1
ATOM 761 O O . ALA A 1 99 ? -6.945 -1.432 4.479 1.00 94.62 99 ALA A O 1
ATOM 762 N N . LEU A 1 100 ? -6.591 0.786 4.377 1.00 95.50 100 LEU A N 1
ATOM 763 C CA . LEU A 1 100 ? -7.875 1.105 3.747 1.00 95.50 100 LEU A CA 1
ATOM 764 C C . LEU A 1 100 ? -7.696 1.146 2.239 1.00 95.50 100 LEU A C 1
ATOM 766 O O . LEU A 1 100 ? -6.740 1.759 1.762 1.00 95.50 100 LEU A O 1
ATOM 770 N N . ILE A 1 101 ? -8.618 0.541 1.498 1.00 94.06 101 ILE A N 1
ATOM 771 C CA . ILE A 1 101 ? -8.618 0.518 0.034 1.00 94.06 101 ILE A CA 1
ATOM 772 C C . ILE A 1 101 ? -9.994 0.904 -0.518 1.00 94.06 101 ILE A C 1
ATOM 774 O O . ILE A 1 101 ? -11.025 0.590 0.074 1.00 94.06 101 ILE A O 1
ATOM 778 N N . SER A 1 102 ? -10.016 1.567 -1.675 1.00 89.25 102 SER A N 1
ATOM 779 C CA . SER A 1 102 ? -11.250 1.726 -2.450 1.00 89.25 102 SER A CA 1
ATOM 780 C C . SER A 1 102 ? -11.653 0.390 -3.083 1.00 89.25 102 SER A C 1
ATOM 782 O O . SER A 1 102 ? -10.784 -0.365 -3.522 1.00 89.25 102 SER A O 1
ATOM 784 N N . GLY A 1 103 ? -12.956 0.109 -3.173 1.00 77.56 103 GLY A N 1
ATOM 785 C CA . GLY A 1 103 ? -13.469 -1.112 -3.811 1.00 77.56 103 GLY A CA 1
ATOM 786 C C . GLY A 1 103 ? -13.033 -1.264 -5.275 1.00 77.56 103 GLY A C 1
ATOM 787 O O . GLY A 1 103 ? -12.764 -2.375 -5.720 1.00 77.56 103 GLY A O 1
ATOM 788 N N . ASP A 1 104 ? -12.840 -0.144 -5.977 1.00 76.62 104 ASP A N 1
ATOM 789 C CA . ASP A 1 104 ? -12.556 -0.106 -7.419 1.00 76.62 104 ASP A CA 1
ATOM 790 C C . ASP A 1 104 ? -11.061 0.065 -7.750 1.00 76.62 104 ASP A C 1
ATOM 792 O O . ASP A 1 104 ? -10.693 0.598 -8.797 1.00 76.62 104 ASP A O 1
ATOM 796 N N . ALA A 1 105 ? -10.162 -0.350 -6.851 1.00 80.06 105 ALA A N 1
ATOM 797 C CA . ALA A 1 105 ? -8.718 -0.144 -7.002 1.00 80.06 105 ALA A CA 1
ATOM 798 C C . ALA A 1 105 ? -7.919 -1.466 -7.062 1.00 80.06 105 ALA A C 1
ATOM 800 O O . ALA A 1 105 ? -7.067 -1.712 -6.198 1.00 80.06 105 ALA A O 1
ATOM 801 N N . PRO A 1 106 ? -8.115 -2.319 -8.092 1.00 77.56 106 PRO A N 1
ATOM 802 C CA . PRO A 1 106 ? -7.482 -3.640 -8.165 1.00 77.56 106 PRO A CA 1
ATOM 803 C C . PRO A 1 106 ? -5.948 -3.564 -8.141 1.00 77.56 106 PRO A C 1
ATOM 805 O O . PRO A 1 106 ? -5.291 -4.381 -7.492 1.00 77.56 106 PRO A O 1
ATOM 808 N N . GLY A 1 107 ? -5.362 -2.544 -8.775 1.00 80.56 107 GLY A N 1
ATOM 809 C CA . GLY A 1 107 ? -3.916 -2.321 -8.763 1.00 80.56 107 GLY A CA 1
ATOM 810 C C . GLY A 1 107 ? -3.342 -2.018 -7.382 1.00 80.56 107 GLY A C 1
ATOM 811 O O . GLY A 1 107 ? -2.292 -2.543 -7.014 1.00 80.56 107 GLY A O 1
ATOM 812 N N . VAL A 1 108 ? -4.057 -1.224 -6.581 1.00 87.38 108 VAL A N 1
ATOM 813 C CA . VAL A 1 108 ? -3.672 -0.924 -5.195 1.00 87.38 108 VAL A CA 1
ATOM 814 C C . VAL A 1 108 ? -3.751 -2.188 -4.342 1.00 87.38 108 VAL A C 1
ATOM 816 O O . VAL A 1 108 ? -2.830 -2.463 -3.576 1.00 87.38 108 VAL A O 1
ATOM 819 N N . GLY A 1 109 ? -4.786 -3.009 -4.542 1.00 88.62 109 GLY A N 1
ATOM 820 C CA . GLY A 1 109 ? -4.926 -4.297 -3.862 1.00 88.62 109 GLY A CA 1
ATOM 821 C C . GLY A 1 109 ? -3.732 -5.214 -4.125 1.00 88.62 109 GLY A C 1
ATOM 822 O O . GLY A 1 109 ? -3.144 -5.756 -3.190 1.00 88.62 109 GLY A O 1
ATOM 823 N N . ARG A 1 110 ? -3.291 -5.319 -5.384 1.00 86.12 110 ARG A N 1
ATOM 824 C CA . ARG A 1 110 ? -2.100 -6.110 -5.743 1.00 86.12 110 ARG A CA 1
ATOM 825 C C . ARG A 1 110 ? -0.827 -5.601 -5.060 1.00 86.12 110 ARG A C 1
ATOM 827 O O . ARG A 1 110 ? 0.002 -6.417 -4.674 1.00 86.12 110 ARG A O 1
ATOM 834 N N . LEU A 1 111 ? -0.668 -4.287 -4.882 1.00 86.44 111 LEU A N 1
ATOM 835 C CA . LEU A 1 111 ? 0.478 -3.714 -4.160 1.00 86.44 111 LEU A CA 1
ATOM 836 C C . LEU A 1 111 ? 0.430 -4.018 -2.660 1.00 86.44 111 LEU A C 1
ATOM 838 O O . LEU A 1 111 ? 1.444 -4.411 -2.088 1.00 86.44 111 LEU A O 1
ATOM 842 N N . LEU A 1 112 ? -0.738 -3.873 -2.031 1.00 89.69 112 LEU A N 1
ATOM 843 C CA . LEU A 1 112 ? -0.927 -4.174 -0.609 1.00 89.69 112 LEU A CA 1
ATOM 844 C C . LEU A 1 112 ? -0.682 -5.656 -0.306 1.00 89.69 112 LEU A C 1
ATOM 846 O O . LEU A 1 112 ? -0.070 -5.975 0.709 1.00 89.69 112 LEU A O 1
ATOM 850 N N . ALA A 1 113 ? -1.077 -6.550 -1.218 1.00 87.50 113 ALA A N 1
ATOM 851 C CA . ALA A 1 113 ? -0.829 -7.986 -1.107 1.00 87.50 113 ALA A CA 1
ATOM 852 C C . ALA A 1 113 ? 0.668 -8.354 -1.092 1.00 87.50 113 ALA A C 1
ATOM 854 O O . ALA A 1 113 ? 1.030 -9.403 -0.566 1.00 87.50 113 ALA A O 1
ATOM 855 N N . LEU A 1 114 ? 1.541 -7.512 -1.662 1.00 84.19 114 LEU A N 1
ATOM 856 C CA . LEU A 1 114 ? 2.987 -7.753 -1.706 1.00 84.19 114 LEU A CA 1
ATOM 857 C C . LEU A 1 114 ? 3.723 -7.325 -0.437 1.00 84.19 114 LEU A C 1
ATOM 859 O O . LEU A 1 114 ? 4.895 -7.666 -0.283 1.00 84.19 114 LEU A O 1
ATOM 863 N N . ALA A 1 115 ? 3.094 -6.523 0.422 1.00 84.88 115 ALA A N 1
ATOM 864 C CA . ALA A 1 115 ? 3.754 -5.898 1.555 1.00 84.88 115 ALA A CA 1
ATOM 865 C C . ALA A 1 115 ? 3.591 -6.755 2.821 1.00 84.88 115 ALA A C 1
ATOM 867 O O . ALA A 1 115 ? 2.502 -6.776 3.393 1.00 84.88 115 ALA A O 1
ATOM 868 N N . PRO A 1 116 ? 4.662 -7.389 3.340 1.00 79.50 116 PRO A N 1
ATOM 869 C CA . PRO A 1 116 ? 4.552 -8.281 4.500 1.00 79.50 116 PRO A CA 1
ATOM 870 C C . PRO A 1 116 ? 4.100 -7.578 5.786 1.00 79.50 116 PRO A C 1
ATOM 872 O O . PRO A 1 116 ? 3.647 -8.222 6.725 1.00 79.50 116 PRO A O 1
ATOM 875 N N . ALA A 1 117 ? 4.251 -6.253 5.852 1.00 82.50 117 ALA A N 1
ATOM 876 C CA . ALA A 1 117 ? 3.814 -5.452 6.989 1.00 82.50 117 ALA A CA 1
ATOM 877 C C . ALA A 1 117 ? 2.289 -5.237 7.024 1.00 82.50 117 ALA A C 1
ATOM 879 O O . ALA A 1 117 ? 1.751 -4.891 8.078 1.00 82.50 117 ALA A O 1
ATOM 880 N N . VAL A 1 118 ? 1.582 -5.431 5.904 1.00 88.69 118 VAL A N 1
ATOM 881 C CA . VAL A 1 118 ? 0.125 -5.268 5.818 1.00 88.69 118 VAL A CA 1
ATOM 882 C C . VAL A 1 118 ? -0.545 -6.553 6.289 1.00 88.69 118 VAL A C 1
ATOM 884 O O . VAL A 1 118 ? -0.404 -7.602 5.672 1.00 88.69 118 VAL A O 1
ATOM 887 N N . HIS A 1 119 ? -1.277 -6.467 7.398 1.00 87.69 119 HIS A N 1
ATOM 888 C CA . HIS A 1 119 ? -1.934 -7.619 8.023 1.00 87.69 119 HIS A CA 1
ATOM 889 C C . HIS A 1 119 ? -3.410 -7.714 7.633 1.00 87.69 119 HIS A C 1
ATOM 891 O O . HIS A 1 119 ? -3.964 -8.808 7.540 1.00 87.69 119 HIS A O 1
ATOM 897 N N . VAL A 1 120 ? -4.055 -6.567 7.410 1.00 91.19 120 VAL A N 1
ATOM 898 C CA . VAL A 1 120 ? -5.474 -6.489 7.056 1.00 91.19 120 VAL A CA 1
ATOM 899 C C . VAL A 1 120 ? -5.663 -5.411 5.997 1.00 91.19 120 VAL A C 1
ATOM 901 O O . VAL A 1 120 ? -5.141 -4.307 6.138 1.00 91.19 120 VAL A O 1
ATOM 904 N N . VAL A 1 121 ? -6.425 -5.727 4.956 1.00 93.25 121 VAL A N 1
ATOM 905 C CA . VAL A 1 121 ? -6.918 -4.789 3.949 1.00 93.25 121 VAL A CA 1
ATOM 906 C C . VAL A 1 121 ? -8.428 -4.665 4.122 1.00 93.25 121 VAL A C 1
ATOM 908 O O . VAL A 1 121 ? -9.149 -5.661 4.088 1.00 93.25 121 VAL A O 1
ATOM 911 N N . ILE A 1 122 ? -8.906 -3.444 4.340 1.00 94.50 122 ILE A N 1
ATOM 912 C CA . ILE A 1 122 ? -10.299 -3.139 4.668 1.00 94.50 122 ILE A CA 1
ATOM 913 C C . ILE A 1 122 ? -10.861 -2.199 3.600 1.00 94.50 122 ILE A C 1
ATOM 915 O O . ILE A 1 122 ? -10.233 -1.194 3.261 1.00 94.50 122 ILE A O 1
ATOM 919 N N . ALA A 1 123 ? -12.048 -2.505 3.077 1.00 94.81 123 ALA A N 1
ATOM 920 C CA . ALA A 1 123 ? -12.755 -1.602 2.177 1.00 94.81 123 ALA A CA 1
ATOM 921 C C . ALA A 1 123 ? -13.066 -0.282 2.880 1.00 94.81 123 ALA A C 1
ATOM 923 O O . ALA A 1 123 ? -13.554 -0.262 4.010 1.00 94.81 123 ALA A O 1
ATOM 924 N N . ASP A 1 124 ? -12.876 0.830 2.186 1.00 93.62 124 ASP A N 1
ATOM 925 C CA . ASP A 1 124 ? -13.207 2.143 2.729 1.00 93.62 124 ASP A CA 1
ATOM 926 C C . ASP A 1 124 ? -14.704 2.301 3.045 1.00 93.62 124 ASP A C 1
ATOM 928 O O . ASP A 1 124 ? -15.065 3.095 3.909 1.00 93.62 124 ASP A O 1
ATOM 932 N N . THR A 1 125 ? -15.560 1.494 2.414 1.00 92.56 125 THR A N 1
ATOM 933 C CA . THR A 1 125 ? -17.017 1.452 2.607 1.00 92.56 125 THR A CA 1
ATOM 934 C C . THR A 1 125 ? -17.467 0.688 3.856 1.00 92.56 125 THR A C 1
ATOM 936 O O . THR A 1 125 ? -18.641 0.750 4.214 1.00 92.56 125 THR A O 1
ATOM 939 N N . VAL A 1 126 ? -16.566 -0.032 4.534 1.00 93.31 126 VAL A N 1
ATOM 940 C CA . VAL A 1 126 ? -16.889 -0.792 5.753 1.00 93.31 126 VAL A CA 1
ATOM 941 C C . VAL A 1 126 ? -17.361 0.151 6.875 1.00 93.31 126 VAL A C 1
ATOM 943 O O . VAL A 1 126 ? -16.801 1.238 7.025 1.00 93.31 126 VAL A O 1
ATOM 946 N N . PRO A 1 127 ? -18.345 -0.230 7.712 1.00 92.12 127 PRO A N 1
ATOM 947 C CA . PRO A 1 127 ? -18.801 0.617 8.812 1.00 92.12 127 PRO A CA 1
ATOM 948 C C . PRO A 1 127 ? -17.665 1.033 9.765 1.00 92.12 127 PRO A C 1
ATOM 950 O O . PRO A 1 127 ? -16.729 0.257 10.008 1.00 92.12 127 PRO A O 1
ATOM 953 N N . PRO A 1 128 ? -17.704 2.259 10.308 1.00 89.25 128 PRO A N 1
ATOM 954 C CA . PRO A 1 128 ? -16.623 2.789 11.134 1.00 89.25 128 PRO A CA 1
ATOM 955 C C . PRO A 1 128 ? -16.434 1.989 12.441 1.00 89.25 128 PRO A C 1
ATOM 957 O O . PRO A 1 128 ? -15.303 1.819 12.897 1.00 89.25 128 PRO A O 1
ATOM 960 N N . GLU A 1 129 ? -17.489 1.361 12.964 1.00 90.12 129 GLU A N 1
ATOM 961 C CA . GLU A 1 129 ? -17.441 0.464 14.125 1.00 90.12 129 GLU A CA 1
ATOM 962 C C . GLU A 1 129 ? -16.617 -0.797 13.833 1.00 90.12 129 GLU A C 1
ATOM 964 O O . GLU A 1 129 ? -15.829 -1.252 14.668 1.00 90.12 129 GLU A O 1
ATOM 969 N N . THR A 1 130 ? -16.759 -1.352 12.625 1.00 91.12 130 THR A N 1
ATOM 970 C CA . THR A 1 130 ? -15.976 -2.504 12.168 1.00 91.12 130 THR A CA 1
ATOM 971 C C . THR A 1 130 ? -14.505 -2.127 12.008 1.00 91.12 130 THR A C 1
ATOM 973 O O . THR A 1 130 ? -13.630 -2.870 12.453 1.00 91.12 130 THR A O 1
ATOM 976 N N . LEU A 1 131 ? -14.209 -0.953 11.442 1.00 91.00 131 LEU A N 1
ATOM 977 C CA . LEU A 1 131 ? -12.838 -0.440 11.364 1.00 91.00 131 LEU A CA 1
ATOM 978 C C . LEU A 1 131 ? -12.218 -0.273 12.764 1.00 91.00 131 LEU A C 1
ATOM 980 O O . LEU A 1 131 ? -11.094 -0.719 13.005 1.00 91.00 131 LEU A O 1
ATOM 984 N N . ALA A 1 132 ? -12.962 0.303 13.711 1.00 89.44 132 ALA A N 1
ATOM 985 C CA . ALA A 1 132 ? -12.522 0.471 15.093 1.00 89.44 132 ALA A CA 1
ATOM 986 C C . ALA A 1 132 ? -12.282 -0.864 15.815 1.00 89.44 132 ALA A C 1
ATOM 988 O O . ALA A 1 132 ? -11.379 -0.969 16.649 1.00 89.44 132 ALA A O 1
ATOM 989 N N . LEU A 1 133 ? -13.070 -1.901 15.516 1.00 90.31 133 LEU A N 1
ATOM 990 C CA . LEU A 1 133 ? -12.837 -3.251 16.032 1.00 90.31 133 LEU A CA 1
ATOM 991 C C . LEU A 1 133 ? -11.482 -3.795 15.557 1.00 90.31 133 LEU A C 1
ATOM 993 O O . LEU A 1 133 ? -10.662 -4.198 16.382 1.00 90.31 133 LEU A O 1
ATOM 997 N N . TRP A 1 134 ? -11.210 -3.741 14.252 1.00 90.31 134 TRP A N 1
ATOM 998 C CA . TRP A 1 134 ? -9.944 -4.219 13.689 1.00 90.31 134 TRP A CA 1
ATOM 999 C C . TRP A 1 134 ? -8.732 -3.451 14.218 1.00 90.31 134 TRP A C 1
ATOM 1001 O O . TRP A 1 134 ? -7.720 -4.063 14.555 1.00 90.31 134 TRP A O 1
ATOM 1011 N N . LEU A 1 135 ? -8.844 -2.129 14.366 1.00 89.12 135 LEU A N 1
ATOM 1012 C CA . LEU A 1 135 ? -7.789 -1.300 14.955 1.00 89.12 135 LEU A CA 1
ATOM 1013 C C . LEU A 1 135 ? -7.487 -1.683 16.409 1.00 89.12 135 LEU A C 1
ATOM 1015 O O . LEU A 1 135 ? -6.321 -1.764 16.788 1.00 89.12 135 LEU A O 1
ATOM 1019 N N . ARG A 1 136 ? -8.514 -1.988 17.210 1.00 86.62 136 ARG A N 1
ATOM 1020 C CA . ARG A 1 136 ? -8.340 -2.476 18.589 1.00 86.62 136 ARG A CA 1
ATOM 1021 C C . ARG A 1 136 ? -7.734 -3.879 18.648 1.00 86.62 136 ARG A C 1
ATOM 1023 O O . ARG A 1 136 ? -6.984 -4.177 19.570 1.00 86.62 136 ARG A O 1
ATOM 1030 N N . MET A 1 137 ? -8.022 -4.729 17.663 1.00 85.19 137 MET A N 1
ATOM 1031 C CA . MET A 1 137 ? -7.466 -6.085 17.570 1.00 85.19 137 MET A CA 1
ATOM 1032 C C . MET A 1 137 ? -6.044 -6.126 16.988 1.00 85.19 137 MET A C 1
ATOM 1034 O O . MET A 1 137 ? -5.322 -7.101 17.200 1.00 85.19 137 MET A O 1
ATOM 1038 N N . ALA A 1 138 ? -5.615 -5.074 16.289 1.00 82.56 138 ALA A N 1
ATOM 1039 C CA . ALA A 1 138 ? -4.327 -4.995 15.603 1.00 82.56 138 ALA A CA 1
ATOM 1040 C C . ALA A 1 138 ? -3.103 -5.353 16.476 1.00 82.56 138 ALA A C 1
ATOM 1042 O O . ALA A 1 138 ? -2.263 -6.130 16.011 1.00 82.56 138 ALA A O 1
ATOM 1043 N N . PRO A 1 139 ? -2.985 -4.895 1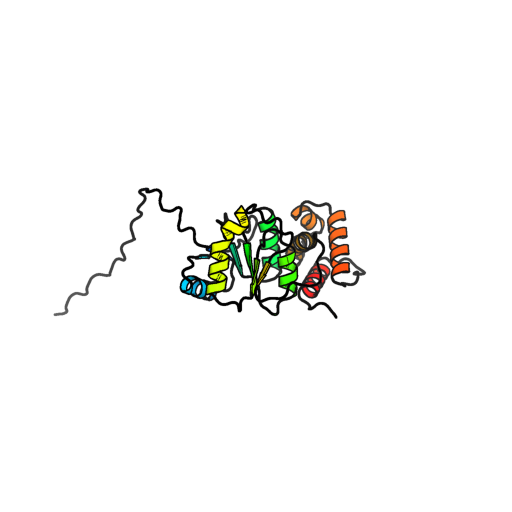7.742 1.00 78.38 139 PRO A N 1
ATOM 1044 C CA . PRO A 1 139 ? -1.867 -5.286 18.603 1.00 78.38 139 PRO A CA 1
ATOM 1045 C C . PRO A 1 139 ? -1.835 -6.792 18.890 1.00 78.38 139 PRO A C 1
ATOM 1047 O O . PRO A 1 139 ? -0.765 -7.399 18.895 1.00 78.38 139 PRO A O 1
ATOM 1050 N N . ALA A 1 140 ? -3.002 -7.416 19.076 1.00 78.25 140 ALA A N 1
ATOM 1051 C CA . ALA A 1 140 ? -3.107 -8.855 19.303 1.00 78.25 140 ALA A CA 1
ATOM 1052 C C . ALA A 1 140 ? -2.743 -9.663 18.044 1.00 78.25 140 ALA A C 1
ATOM 1054 O O . ALA A 1 140 ? -2.119 -10.719 18.157 1.00 78.25 140 ALA A O 1
ATOM 1055 N N . LEU A 1 141 ? -3.071 -9.151 16.850 1.00 72.50 141 LEU A N 1
ATOM 1056 C CA . LEU A 1 141 ? -2.659 -9.745 15.572 1.00 72.50 141 LEU A CA 1
ATOM 1057 C C . LEU A 1 141 ? -1.131 -9.726 15.408 1.00 72.50 141 LEU A C 1
ATOM 1059 O O . LEU A 1 141 ? -0.546 -10.746 15.046 1.00 72.50 141 LEU A O 1
ATOM 1063 N N . ALA A 1 142 ? -0.479 -8.608 15.749 1.00 70.19 142 ALA A N 1
ATOM 1064 C CA . ALA A 1 142 ? 0.983 -8.514 15.737 1.00 70.19 142 ALA A CA 1
ATOM 1065 C C . ALA A 1 142 ? 1.643 -9.433 16.776 1.00 70.19 142 ALA A C 1
ATOM 1067 O O . ALA A 1 142 ? 2.620 -10.118 16.466 1.00 70.19 142 ALA A O 1
ATOM 1068 N N . ALA A 1 143 ? 1.109 -9.471 18.003 1.00 69.88 143 ALA A N 1
ATOM 1069 C CA . ALA A 1 143 ? 1.653 -10.279 19.095 1.00 69.88 143 ALA A CA 1
ATOM 1070 C C . ALA A 1 143 ? 1.582 -11.783 18.803 1.00 69.88 143 ALA A C 1
ATOM 1072 O O . ALA A 1 143 ? 2.494 -12.529 19.155 1.00 69.88 143 ALA A O 1
ATOM 1073 N N . ARG A 1 144 ? 0.530 -12.230 18.107 1.00 64.69 144 ARG A N 1
ATOM 1074 C CA . ARG A 1 144 ? 0.365 -13.635 17.722 1.00 64.69 144 ARG A CA 1
ATOM 1075 C C . ARG A 1 144 ? 1.333 -14.104 16.640 1.00 64.69 144 ARG A C 1
ATOM 1077 O O . ARG A 1 144 ? 1.286 -15.288 16.327 1.00 64.69 144 ARG A O 1
ATOM 1084 N N . ARG A 1 145 ? 2.186 -13.220 16.084 1.00 56.25 145 ARG A N 1
ATOM 1085 C CA . ARG A 1 145 ? 3.016 -13.495 14.897 1.00 56.25 145 ARG A CA 1
ATOM 1086 C C . ARG A 1 145 ? 2.231 -14.380 13.937 1.00 56.25 145 ARG A C 1
ATOM 1088 O O . ARG A 1 145 ? 2.677 -15.479 13.621 1.00 56.25 145 ARG A O 1
ATOM 1095 N N . LEU A 1 146 ? 1.023 -13.958 13.555 1.00 51.44 146 LEU A N 1
ATOM 1096 C CA . LEU A 1 146 ? 0.327 -14.647 12.480 1.00 51.44 146 LEU A CA 1
ATOM 1097 C C . LEU A 1 146 ? 1.228 -14.478 11.259 1.00 51.44 146 LEU A C 1
ATOM 1099 O O . LEU A 1 146 ? 1.252 -13.431 10.624 1.00 51.44 146 LEU A O 1
ATOM 1103 N N . VAL A 1 147 ? 2.047 -15.501 11.006 1.00 48.34 147 VAL A N 1
ATOM 1104 C CA . VAL A 1 147 ? 2.906 -15.666 9.834 1.00 48.34 147 VAL A CA 1
ATOM 1105 C C . VAL A 1 147 ? 1.986 -15.987 8.658 1.00 48.34 147 VAL A C 1
ATOM 1107 O O . VAL A 1 147 ? 2.136 -16.984 7.963 1.00 48.34 147 VAL A O 1
ATOM 1110 N N . THR A 1 148 ? 0.933 -15.198 8.477 1.00 52.91 148 THR A N 1
ATOM 1111 C CA . THR A 1 148 ? 0.089 -15.299 7.307 1.00 52.91 148 THR A CA 1
ATOM 1112 C C . THR A 1 148 ? 0.821 -14.531 6.226 1.00 52.91 148 THR A C 1
ATOM 1114 O O . THR A 1 148 ? 0.929 -13.310 6.281 1.00 52.91 148 THR A O 1
ATOM 1117 N N . ALA A 1 149 ? 1.347 -15.263 5.242 1.00 63.44 149 ALA A N 1
ATOM 1118 C CA . ALA A 1 149 ? 2.003 -14.709 4.058 1.00 63.44 149 ALA A CA 1
ATOM 1119 C C . ALA A 1 149 ? 1.071 -13.813 3.212 1.00 63.44 149 ALA A C 1
ATOM 1121 O O . ALA A 1 149 ? 1.493 -13.261 2.200 1.00 63.44 149 ALA A O 1
ATOM 1122 N N . SER A 1 150 ? -0.200 -13.683 3.598 1.00 77.31 150 SER A N 1
ATOM 1123 C CA . SER A 1 150 ? -1.207 -12.878 2.922 1.00 77.31 150 SER A CA 1
ATOM 1124 C C . SER A 1 150 ? -2.062 -12.119 3.942 1.00 77.31 150 SER A C 1
ATOM 1126 O O . SER A 1 150 ? -2.399 -12.690 4.984 1.00 77.31 150 SER A O 1
ATOM 1128 N N . PRO A 1 151 ? -2.425 -10.856 3.657 1.00 86.88 151 PRO A N 1
ATOM 1129 C CA . PRO A 1 151 ? -3.314 -10.085 4.515 1.00 86.88 151 PRO A CA 1
ATOM 1130 C C . PRO A 1 151 ? -4.731 -10.668 4.525 1.00 86.88 151 PRO A C 1
ATOM 1132 O O . PRO A 1 151 ? -5.174 -11.270 3.544 1.00 86.88 151 PRO A O 1
ATOM 1135 N N . ALA A 1 152 ? -5.470 -10.431 5.608 1.00 88.81 152 ALA A N 1
ATOM 1136 C CA . ALA A 1 152 ? -6.916 -10.637 5.631 1.00 88.81 152 ALA A CA 1
ATOM 1137 C C . ALA A 1 152 ? -7.623 -9.548 4.805 1.00 88.81 152 ALA A C 1
ATOM 1139 O O . ALA A 1 152 ? -7.238 -8.383 4.873 1.00 88.81 152 ALA A O 1
ATOM 1140 N N . TRP A 1 153 ? -8.670 -9.909 4.059 1.00 91.56 153 TRP A N 1
ATOM 1141 C CA . TRP A 1 153 ? -9.439 -8.988 3.212 1.00 91.56 153 TRP A CA 1
ATOM 1142 C C . TRP A 1 153 ? -10.853 -8.826 3.770 1.00 91.56 153 TRP A C 1
ATOM 1144 O O . TRP A 1 153 ? -11.561 -9.813 3.960 1.00 91.56 153 TRP A O 1
ATOM 1154 N N . VAL A 1 154 ? -11.259 -7.589 4.063 1.00 92.50 154 VAL A N 1
ATOM 1155 C CA . VAL A 1 154 ? -12.531 -7.273 4.732 1.00 92.50 154 VAL A CA 1
ATOM 1156 C C . VAL A 1 154 ? -13.338 -6.310 3.871 1.00 92.50 154 VAL A C 1
ATOM 1158 O O . VAL A 1 154 ? -12.922 -5.177 3.645 1.00 92.50 154 VAL A O 1
ATOM 1161 N N . GLY A 1 155 ? -14.505 -6.751 3.397 1.00 90.50 155 GLY A N 1
ATOM 1162 C CA . GLY A 1 155 ? -15.385 -5.935 2.548 1.00 90.50 155 GLY A CA 1
ATOM 1163 C C . GLY A 1 155 ? -14.871 -5.705 1.120 1.00 90.50 155 GLY A C 1
ATOM 1164 O O . GLY A 1 155 ? -15.465 -4.930 0.381 1.00 90.50 155 GLY A O 1
ATOM 1165 N N . VAL A 1 156 ? -13.776 -6.363 0.730 1.00 90.81 156 VAL A N 1
ATOM 1166 C CA . VAL A 1 156 ? -13.192 -6.352 -0.620 1.00 90.81 156 VAL A CA 1
ATOM 1167 C C . VAL A 1 156 ? -12.716 -7.750 -0.998 1.00 90.81 156 VAL A C 1
ATOM 1169 O O . VAL A 1 156 ? -12.368 -8.551 -0.131 1.00 90.81 156 VAL A O 1
ATOM 1172 N N . VAL A 1 157 ? -12.672 -8.030 -2.300 1.00 87.62 157 VAL A N 1
ATOM 1173 C CA . VAL A 1 157 ? -12.161 -9.295 -2.840 1.00 87.62 157 VAL A CA 1
ATOM 1174 C C . VAL A 1 157 ? -10.635 -9.239 -2.941 1.00 87.62 157 VAL A C 1
ATOM 1176 O O . VAL A 1 157 ? -10.071 -8.252 -3.417 1.00 87.62 157 VAL A O 1
ATOM 1179 N N . ALA A 1 158 ? -9.963 -10.305 -2.504 1.00 87.12 158 ALA A N 1
ATOM 1180 C CA . ALA A 1 158 ? -8.519 -10.443 -2.654 1.00 87.12 158 ALA A CA 1
ATOM 1181 C C . ALA A 1 158 ? -8.119 -10.516 -4.145 1.00 87.12 158 ALA A C 1
ATOM 1183 O O . ALA A 1 158 ? -8.806 -11.172 -4.931 1.00 87.12 158 ALA A O 1
ATOM 1184 N N . PRO A 1 159 ? -7.010 -9.885 -4.566 1.00 83.94 159 PRO A N 1
ATOM 1185 C CA . PRO A 1 159 ? -6.572 -9.921 -5.956 1.00 83.94 159 PRO A CA 1
ATOM 1186 C C . PRO A 1 159 ? -6.169 -11.343 -6.374 1.00 83.94 159 PRO A C 1
ATOM 1188 O O . PRO A 1 159 ? -5.404 -12.007 -5.680 1.00 83.94 159 PRO A O 1
ATOM 1191 N N . ALA A 1 160 ? -6.637 -11.783 -7.546 1.00 72.19 160 ALA A N 1
ATOM 1192 C CA . ALA A 1 160 ? -6.429 -13.148 -8.042 1.00 72.19 160 ALA A CA 1
ATOM 1193 C C . ALA A 1 160 ? -4.997 -13.437 -8.534 1.00 72.19 160 ALA A C 1
ATOM 1195 O O . ALA A 1 160 ? -4.554 -14.582 -8.506 1.00 72.19 160 ALA A O 1
ATOM 1196 N N . VAL A 1 161 ? -4.268 -12.414 -9.002 1.00 66.25 161 VAL A N 1
ATOM 1197 C CA . VAL A 1 161 ? -2.949 -12.589 -9.633 1.00 66.25 161 VAL A CA 1
ATOM 1198 C C . VAL A 1 161 ? -1.836 -12.130 -8.688 1.00 66.25 161 VAL A C 1
ATOM 1200 O O . VAL A 1 161 ? -1.655 -10.913 -8.523 1.00 66.25 161 VAL A O 1
ATOM 1203 N N . PRO A 1 162 ? -1.048 -13.057 -8.108 1.00 67.62 162 PRO A N 1
ATOM 1204 C CA . PRO A 1 162 ? 0.102 -12.691 -7.300 1.00 67.62 162 PRO A CA 1
ATOM 1205 C C . PRO A 1 162 ? 1.164 -12.038 -8.188 1.00 67.62 162 PRO A C 1
ATOM 1207 O O . PRO A 1 162 ? 1.579 -12.573 -9.215 1.00 67.62 162 PRO A O 1
ATOM 1210 N N . LEU A 1 163 ? 1.599 -10.843 -7.800 1.00 76.50 163 LEU A N 1
ATOM 1211 C CA . LEU A 1 163 ? 2.758 -10.199 -8.408 1.00 76.50 163 LEU A CA 1
ATOM 1212 C C . LEU A 1 163 ? 4.049 -10.872 -7.901 1.00 76.50 163 LEU A C 1
ATOM 1214 O O . LEU A 1 163 ? 4.076 -11.371 -6.774 1.00 76.50 163 LEU A O 1
ATOM 1218 N N . PRO A 1 164 ? 5.148 -10.867 -8.680 1.00 80.69 164 PRO A N 1
A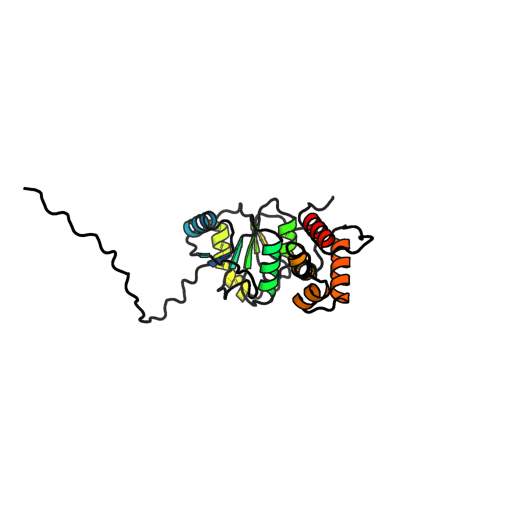TOM 1219 C CA . PRO A 1 164 ? 6.439 -11.355 -8.199 1.00 80.69 164 PRO A CA 1
ATOM 1220 C C . PRO A 1 164 ? 6.859 -10.663 -6.892 1.00 80.69 164 PRO A C 1
ATOM 1222 O O . PRO A 1 164 ? 6.702 -9.450 -6.776 1.00 80.69 164 PRO A O 1
ATOM 1225 N N . ALA A 1 165 ? 7.474 -11.372 -5.942 1.00 77.75 165 ALA A N 1
ATOM 1226 C CA . ALA A 1 165 ? 7.891 -10.782 -4.658 1.00 77.75 165 ALA A CA 1
ATOM 1227 C C . ALA A 1 165 ? 8.825 -9.561 -4.820 1.00 77.75 165 ALA A C 1
ATOM 1229 O O . ALA A 1 165 ? 8.749 -8.590 -4.070 1.00 77.75 165 ALA A O 1
ATOM 1230 N N . ALA A 1 166 ? 9.666 -9.567 -5.860 1.00 83.44 166 ALA A N 1
ATOM 1231 C CA . ALA A 1 166 ? 10.565 -8.458 -6.187 1.00 83.44 166 ALA A CA 1
ATOM 1232 C C . ALA A 1 166 ? 9.856 -7.229 -6.798 1.00 83.44 166 ALA A C 1
ATOM 1234 O O . ALA A 1 166 ? 10.508 -6.220 -7.063 1.00 83.44 166 ALA A O 1
ATOM 1235 N N . THR A 1 167 ? 8.541 -7.285 -7.030 1.00 84.38 167 THR A N 1
ATOM 1236 C CA . THR A 1 167 ? 7.777 -6.203 -7.668 1.00 84.38 167 THR A CA 1
ATOM 1237 C C . THR A 1 167 ? 7.856 -4.913 -6.870 1.00 84.38 167 THR A C 1
ATOM 1239 O O . THR A 1 167 ? 8.157 -3.869 -7.440 1.00 84.38 167 THR A O 1
ATOM 1242 N N . LEU A 1 168 ? 7.666 -4.979 -5.549 1.00 84.12 168 LEU A N 1
ATOM 1243 C CA . LEU A 1 168 ? 7.727 -3.788 -4.702 1.00 84.12 168 LEU A CA 1
ATOM 1244 C C . LEU A 1 168 ? 9.115 -3.123 -4.765 1.00 84.12 168 LEU A C 1
ATOM 1246 O O . LEU A 1 168 ? 9.210 -1.905 -4.895 1.00 84.12 168 LEU A O 1
ATOM 1250 N N . ALA A 1 169 ? 10.186 -3.929 -4.780 1.00 85.50 169 ALA A N 1
ATOM 1251 C CA . ALA A 1 169 ? 11.560 -3.451 -4.949 1.00 85.50 169 ALA A CA 1
ATOM 1252 C C . ALA A 1 169 ? 11.770 -2.769 -6.305 1.00 85.50 169 ALA A C 1
ATOM 1254 O O . ALA A 1 169 ? 12.321 -1.673 -6.379 1.00 85.50 169 ALA A O 1
ATOM 1255 N N . ALA A 1 170 ? 11.314 -3.408 -7.382 1.00 85.75 170 ALA A N 1
ATOM 1256 C CA . ALA A 1 170 ? 11.443 -2.891 -8.736 1.00 85.75 170 ALA A CA 1
ATOM 1257 C C . ALA A 1 170 ? 10.687 -1.564 -8.915 1.00 85.75 170 ALA A C 1
ATOM 1259 O O . ALA A 1 170 ? 11.220 -0.627 -9.505 1.00 85.75 170 ALA A O 1
ATOM 1260 N N . LEU A 1 171 ? 9.477 -1.452 -8.363 1.00 84.62 171 LEU A N 1
ATOM 1261 C CA . LEU A 1 171 ? 8.689 -0.220 -8.406 1.00 84.62 171 LEU A CA 1
ATOM 1262 C C . LEU A 1 171 ? 9.333 0.903 -7.599 1.00 84.62 171 LEU A C 1
ATOM 1264 O O . LEU A 1 171 ? 9.410 2.033 -8.078 1.00 84.62 171 LEU A O 1
ATOM 1268 N N . TYR A 1 172 ? 9.851 0.590 -6.410 1.00 86.12 172 TYR A N 1
ATOM 1269 C CA . TYR A 1 172 ? 10.569 1.561 -5.594 1.00 86.12 172 TYR A CA 1
ATOM 1270 C C . TYR A 1 172 ? 11.858 2.046 -6.279 1.00 86.12 172 TYR A C 1
ATOM 1272 O O . TYR A 1 172 ? 12.141 3.244 -6.310 1.00 86.12 172 TYR A O 1
ATOM 1280 N N . ALA A 1 173 ? 12.611 1.142 -6.913 1.00 85.12 173 ALA A N 1
ATOM 1281 C CA . ALA A 1 173 ? 13.790 1.497 -7.703 1.00 85.12 173 ALA A CA 1
ATOM 1282 C C . ALA A 1 173 ? 13.445 2.434 -8.876 1.00 85.12 173 ALA A C 1
ATOM 1284 O O . ALA A 1 173 ? 14.230 3.328 -9.201 1.00 85.12 173 ALA A O 1
ATOM 1285 N N . LEU A 1 174 ? 12.265 2.257 -9.482 1.00 80.31 174 LEU A N 1
ATOM 1286 C CA . LEU A 1 174 ? 11.795 3.050 -10.617 1.00 80.31 174 LEU A CA 1
ATOM 1287 C C . LEU A 1 174 ? 11.156 4.401 -10.245 1.00 80.31 174 LEU A C 1
ATOM 1289 O O . LEU A 1 174 ? 10.930 5.218 -11.139 1.00 80.31 174 LEU A O 1
ATOM 1293 N N . ALA A 1 175 ? 10.892 4.673 -8.965 1.00 76.88 175 ALA A N 1
ATOM 1294 C CA . ALA A 1 175 ? 10.207 5.891 -8.523 1.00 76.88 175 ALA A CA 1
ATOM 1295 C C . ALA A 1 175 ? 10.823 7.227 -9.027 1.00 76.88 175 ALA A C 1
ATOM 1297 O O . ALA A 1 175 ? 10.046 8.090 -9.448 1.00 76.88 175 ALA A O 1
ATOM 1298 N N . PRO A 1 176 ? 12.162 7.421 -9.074 1.00 70.81 176 PRO A N 1
ATOM 1299 C CA . PRO A 1 176 ? 12.762 8.694 -9.502 1.00 70.81 176 PRO A CA 1
ATOM 1300 C C . PRO A 1 176 ? 12.644 8.972 -10.998 1.00 70.81 176 PRO A C 1
ATOM 1302 O O . PRO A 1 176 ? 12.547 10.127 -11.397 1.00 70.81 176 PRO A O 1
ATOM 1305 N N . TYR A 1 177 ? 12.541 7.939 -11.841 1.00 65.38 177 TYR A N 1
ATOM 1306 C CA . TYR A 1 177 ? 12.296 8.109 -13.282 1.00 65.38 177 TYR A CA 1
ATOM 1307 C C . TYR A 1 177 ? 10.914 8.697 -13.576 1.00 65.38 177 TYR A C 1
ATOM 1309 O O . TYR A 1 177 ? 10.489 8.864 -14.712 1.00 65.38 177 TYR A O 1
ATOM 1317 N N . GLY A 1 178 ? 10.147 8.983 -12.545 1.00 59.62 178 GLY A N 1
ATOM 1318 C CA . GLY A 1 178 ? 8.926 9.719 -12.664 1.00 59.62 178 GLY A CA 1
ATOM 1319 C C . GLY A 1 178 ? 9.056 11.234 -12.585 1.00 59.62 178 GLY A C 1
ATOM 1320 O O . GLY A 1 178 ? 8.070 11.900 -12.893 1.00 59.62 178 GLY A O 1
ATOM 1321 N N . SER A 1 179 ? 10.209 11.732 -12.133 1.00 63.25 179 SER A N 1
ATOM 1322 C CA . SER A 1 179 ? 10.404 13.117 -11.689 1.00 63.25 179 SER A CA 1
ATOM 1323 C C . SER A 1 179 ? 11.781 13.680 -12.070 1.00 63.25 179 SER A C 1
ATOM 1325 O O . SER A 1 179 ? 11.912 14.886 -12.230 1.00 63.25 179 SER A O 1
ATOM 1327 N N . GLU A 1 180 ? 12.793 12.825 -12.261 1.00 65.25 180 GLU A N 1
ATOM 1328 C CA . GLU A 1 180 ? 14.182 13.221 -12.516 1.00 65.25 180 GLU A CA 1
ATOM 1329 C C . GLU A 1 180 ? 14.704 12.605 -13.827 1.00 65.25 180 GLU A C 1
ATOM 1331 O O . GLU A 1 180 ? 14.948 11.396 -13.882 1.00 65.25 180 GLU A O 1
ATOM 1336 N N . PRO A 1 181 ? 14.896 13.403 -14.894 1.00 60.91 181 PRO A N 1
ATOM 1337 C CA . PRO A 1 181 ? 15.344 12.908 -16.199 1.00 60.91 181 PRO A CA 1
ATOM 1338 C C . PRO A 1 181 ? 16.780 12.351 -16.220 1.00 60.91 181 PRO A C 1
ATOM 1340 O O . PRO A 1 181 ? 17.157 11.681 -17.179 1.00 60.91 181 PRO A O 1
ATOM 1343 N N . SER A 1 182 ? 17.583 12.608 -15.182 1.00 58.50 182 SER A N 1
ATOM 1344 C CA . SER A 1 182 ? 18.985 12.180 -15.065 1.00 58.50 182 SER A CA 1
ATOM 1345 C C . SER A 1 182 ? 19.197 10.905 -14.241 1.00 58.50 182 SER A C 1
ATOM 1347 O O . SER A 1 182 ? 20.340 10.493 -14.055 1.00 58.50 182 SER A O 1
ATOM 1349 N N . ALA A 1 183 ? 18.136 10.271 -13.733 1.00 72.62 183 ALA A N 1
ATOM 1350 C CA . ALA A 1 183 ? 18.274 9.076 -12.906 1.00 72.62 183 ALA A CA 1
ATOM 1351 C C . ALA A 1 183 ? 18.941 7.929 -13.692 1.00 72.62 183 ALA A C 1
ATOM 1353 O O . ALA A 1 183 ? 18.527 7.608 -14.808 1.00 72.62 183 ALA A O 1
ATOM 1354 N N . SER A 1 184 ? 19.968 7.286 -13.122 1.00 82.00 184 SER A N 1
ATOM 1355 C CA . SER A 1 184 ? 20.643 6.150 -13.758 1.00 82.00 184 SER A CA 1
ATOM 1356 C C . SER A 1 184 ? 20.174 4.803 -13.196 1.00 82.00 184 SER A C 1
ATOM 1358 O O . SER A 1 184 ? 19.674 4.683 -12.070 1.00 82.00 184 SER A O 1
ATOM 1360 N N . LEU A 1 185 ? 20.327 3.735 -13.990 1.00 82.38 185 LEU A N 1
ATOM 1361 C CA . LEU A 1 185 ? 19.938 2.385 -13.557 1.00 82.38 185 LEU A CA 1
ATOM 1362 C C . LEU A 1 185 ? 20.847 1.854 -12.446 1.00 82.38 185 LEU A C 1
ATOM 1364 O O . LEU A 1 185 ? 20.417 1.015 -11.658 1.00 82.38 185 LEU A O 1
ATOM 1368 N N . ALA A 1 186 ? 22.084 2.346 -12.388 1.00 85.19 186 ALA A N 1
ATOM 1369 C CA . ALA A 1 186 ? 23.011 2.031 -11.313 1.00 85.19 186 ALA A CA 1
ATOM 1370 C C . ALA A 1 186 ? 22.503 2.606 -9.982 1.00 85.19 186 ALA A C 1
ATOM 1372 O O . ALA A 1 186 ? 22.376 1.851 -9.022 1.00 85.19 186 ALA A O 1
ATOM 1373 N N . ASP A 1 187 ? 22.085 3.875 -9.963 1.00 84.56 187 ASP A N 1
ATOM 1374 C CA . ASP A 1 187 ? 21.558 4.532 -8.755 1.00 84.56 187 ASP A CA 1
ATOM 1375 C C . ASP A 1 187 ? 20.277 3.851 -8.261 1.00 84.56 187 ASP A C 1
ATOM 1377 O O . ASP A 1 187 ? 20.074 3.635 -7.065 1.00 84.56 187 ASP A O 1
ATOM 1381 N N . ALA A 1 188 ? 19.409 3.456 -9.196 1.00 85.12 188 ALA A N 1
ATOM 1382 C CA . ALA A 1 188 ? 18.189 2.719 -8.888 1.00 85.12 188 ALA A CA 1
ATOM 1383 C C . ALA A 1 188 ? 18.477 1.350 -8.250 1.00 85.12 188 ALA A C 1
ATOM 1385 O O . ALA A 1 188 ? 17.805 0.969 -7.292 1.00 85.12 188 ALA A O 1
ATOM 1386 N N . ALA A 1 189 ? 19.478 0.623 -8.758 1.00 87.38 189 ALA A N 1
ATOM 1387 C CA . ALA A 1 189 ? 19.886 -0.670 -8.215 1.00 87.38 189 ALA A CA 1
ATOM 1388 C C . ALA A 1 189 ? 20.538 -0.520 -6.830 1.00 87.38 189 ALA A C 1
ATOM 1390 O O . ALA A 1 189 ? 20.192 -1.254 -5.903 1.00 87.38 189 ALA A O 1
ATOM 1391 N N . GLN A 1 190 ? 21.396 0.492 -6.663 1.00 87.81 190 GLN A N 1
ATOM 1392 C CA . GLN A 1 190 ? 22.029 0.823 -5.388 1.00 87.81 190 GLN A CA 1
ATOM 1393 C C . GLN A 1 190 ? 20.994 1.158 -4.308 1.00 87.81 190 GLN A C 1
ATOM 1395 O O . GLN A 1 190 ? 21.108 0.669 -3.187 1.00 87.81 190 GLN A O 1
ATOM 1400 N N . ARG A 1 191 ? 19.937 1.909 -4.647 1.00 83.62 191 ARG A N 1
ATOM 1401 C CA . ARG A 1 191 ? 18.871 2.285 -3.700 1.00 83.62 191 ARG A CA 1
ATOM 1402 C C . ARG A 1 191 ? 18.158 1.084 -3.074 1.00 83.62 191 ARG A C 1
ATOM 1404 O O . ARG A 1 191 ? 17.695 1.165 -1.939 1.00 83.62 191 ARG A O 1
ATOM 1411 N N . ILE A 1 192 ? 18.048 -0.019 -3.812 1.00 86.44 192 ILE A N 1
ATOM 1412 C CA . ILE A 1 192 ? 17.441 -1.260 -3.312 1.00 86.44 192 ILE A CA 1
ATOM 1413 C C . ILE A 1 192 ? 18.472 -2.309 -2.881 1.00 86.44 192 ILE A C 1
ATOM 1415 O O . ILE A 1 192 ? 18.076 -3.403 -2.486 1.00 86.44 192 ILE A O 1
ATOM 1419 N N . GLY A 1 193 ? 19.768 -1.979 -2.928 1.00 87.94 193 GLY A N 1
ATOM 1420 C CA . GLY A 1 193 ? 20.857 -2.848 -2.487 1.00 87.94 193 GLY A CA 1
ATOM 1421 C C . GLY A 1 193 ? 21.114 -4.053 -3.395 1.00 87.94 193 GLY A C 1
ATOM 1422 O O . GLY A 1 193 ? 21.499 -5.106 -2.899 1.00 87.94 193 GLY A O 1
ATOM 1423 N N . VAL A 1 194 ? 20.883 -3.933 -4.709 1.00 90.75 194 VAL A N 1
ATOM 1424 C CA . VAL A 1 194 ? 21.114 -5.025 -5.676 1.00 90.75 194 VAL A CA 1
ATOM 1425 C C . VAL A 1 194 ? 22.050 -4.597 -6.802 1.00 90.75 194 VAL A C 1
ATOM 1427 O O . VAL A 1 194 ? 22.248 -3.412 -7.064 1.00 90.75 194 VAL A O 1
ATOM 1430 N N . SER A 1 195 ? 22.612 -5.567 -7.524 1.00 91.31 195 SER A N 1
ATOM 1431 C CA . SER A 1 195 ? 23.380 -5.280 -8.740 1.00 91.31 195 SER A CA 1
ATOM 1432 C C . SER A 1 195 ? 22.477 -4.798 -9.883 1.00 91.31 195 SER A C 1
ATOM 1434 O O . SER A 1 195 ? 21.320 -5.207 -10.011 1.00 91.31 195 SER A O 1
ATOM 1436 N N . ARG A 1 196 ? 23.030 -4.007 -10.813 1.00 90.50 196 ARG A N 1
ATOM 1437 C CA . ARG A 1 196 ? 22.320 -3.592 -12.039 1.00 90.50 196 ARG A CA 1
ATOM 1438 C C . ARG A 1 196 ? 21.730 -4.784 -12.806 1.00 90.50 196 ARG A C 1
ATOM 1440 O O . ARG A 1 196 ? 20.613 -4.700 -13.309 1.00 90.50 196 ARG A O 1
ATOM 1447 N N . ARG A 1 197 ? 22.463 -5.901 -12.884 1.00 89.19 197 ARG A N 1
ATOM 1448 C CA . ARG A 1 197 ? 22.014 -7.129 -13.561 1.00 89.19 197 ARG A CA 1
ATOM 1449 C C . ARG A 1 197 ? 20.781 -7.733 -12.881 1.00 89.19 197 ARG A C 1
ATOM 1451 O O . ARG A 1 197 ? 19.840 -8.104 -13.577 1.00 89.19 197 ARG A O 1
ATOM 1458 N N . GLN A 1 198 ? 20.768 -7.797 -11.550 1.00 90.38 198 GLN A N 1
ATOM 1459 C CA . GLN A 1 198 ? 19.612 -8.274 -10.783 1.00 90.38 198 GLN A CA 1
ATOM 1460 C C . GLN A 1 198 ? 18.400 -7.358 -10.958 1.00 90.38 198 GLN A C 1
ATOM 1462 O O . GLN A 1 198 ? 17.302 -7.854 -11.193 1.00 90.38 198 GLN A O 1
ATOM 1467 N N . LEU A 1 199 ? 18.590 -6.033 -10.942 1.00 89.06 199 LEU A N 1
ATOM 1468 C CA . LEU A 1 199 ? 17.495 -5.099 -11.210 1.00 89.06 199 LEU A CA 1
ATOM 1469 C C . LEU A 1 199 ? 16.899 -5.316 -12.611 1.00 89.06 199 LEU A C 1
ATOM 1471 O O . LEU A 1 199 ? 15.681 -5.404 -12.741 1.00 89.06 199 LEU A O 1
ATOM 1475 N N . CYS A 1 200 ? 17.725 -5.481 -13.651 1.00 87.75 200 CYS A N 1
ATOM 1476 C CA . CYS A 1 200 ? 17.233 -5.813 -14.995 1.00 87.75 200 CYS A CA 1
ATOM 1477 C C . CYS A 1 200 ? 16.410 -7.110 -15.012 1.00 87.75 200 CYS A C 1
ATOM 1479 O O . CYS A 1 200 ? 15.370 -7.160 -15.666 1.00 87.75 200 CYS A O 1
ATOM 1481 N N . TYR A 1 201 ? 16.854 -8.141 -14.288 1.00 88.62 201 TYR A N 1
ATOM 1482 C CA . TYR A 1 201 ? 16.126 -9.405 -14.171 1.00 88.62 201 TYR A CA 1
ATOM 1483 C C . TYR A 1 201 ? 14.766 -9.219 -13.481 1.00 88.62 201 TYR A C 1
ATOM 1485 O O . TYR A 1 201 ? 13.747 -9.672 -14.000 1.00 88.62 201 TYR A O 1
ATOM 1493 N N . HIS A 1 202 ? 14.720 -8.487 -12.363 1.00 88.12 202 HIS A N 1
ATOM 1494 C CA . HIS A 1 202 ? 13.468 -8.166 -11.670 1.00 88.12 202 HIS A CA 1
ATOM 1495 C C . HIS A 1 202 ? 12.505 -7.369 -12.554 1.00 88.12 202 HIS A C 1
ATOM 1497 O O . HIS A 1 202 ? 11.314 -7.669 -12.588 1.00 88.12 202 HIS A O 1
ATOM 1503 N N . LEU A 1 203 ? 13.017 -6.398 -13.316 1.00 87.12 203 LEU A N 1
ATOM 1504 C CA . LEU A 1 203 ? 12.221 -5.622 -14.265 1.00 87.12 203 LEU A CA 1
ATOM 1505 C C . LEU A 1 203 ? 11.686 -6.483 -15.412 1.00 87.12 203 LEU A C 1
ATOM 1507 O O . LEU A 1 203 ? 10.533 -6.320 -15.799 1.00 87.12 203 LEU A O 1
ATOM 1511 N N . ALA A 1 204 ? 12.482 -7.409 -15.948 1.00 85.81 204 ALA A N 1
ATOM 1512 C CA . ALA A 1 204 ? 12.032 -8.333 -16.987 1.00 85.81 204 ALA A CA 1
ATOM 1513 C C . ALA A 1 2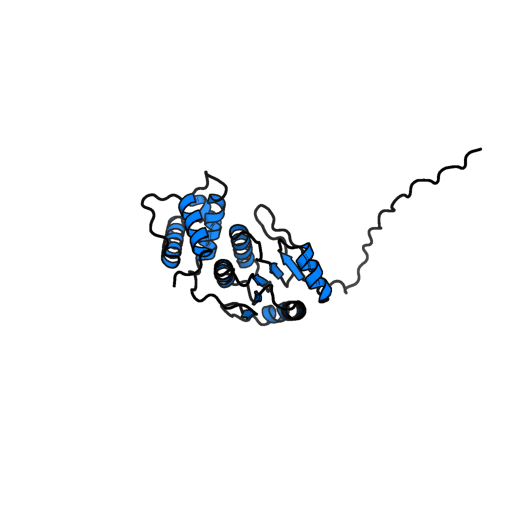04 ? 10.916 -9.263 -16.478 1.00 85.81 204 ALA A C 1
ATOM 1515 O O . ALA A 1 204 ? 9.884 -9.391 -17.135 1.00 85.81 204 ALA A O 1
ATOM 1516 N N . ALA A 1 205 ? 11.086 -9.839 -15.285 1.00 85.81 205 ALA A N 1
ATOM 1517 C CA . ALA A 1 205 ? 10.078 -10.689 -14.653 1.00 85.81 205 ALA A CA 1
ATOM 1518 C C . ALA A 1 205 ? 8.778 -9.924 -14.355 1.00 85.81 205 ALA A C 1
ATOM 1520 O O . ALA A 1 205 ? 7.690 -10.412 -14.652 1.00 85.81 205 ALA A O 1
ATOM 1521 N N . LEU A 1 206 ? 8.886 -8.699 -13.826 1.00 86.94 206 LEU A N 1
ATOM 1522 C CA . LEU A 1 206 ? 7.735 -7.835 -13.563 1.00 86.94 206 LEU A CA 1
ATOM 1523 C C . LEU A 1 206 ? 6.969 -7.507 -14.849 1.00 86.94 206 LEU A C 1
ATOM 1525 O O . LEU A 1 206 ? 5.746 -7.591 -14.876 1.00 86.94 206 LEU A O 1
ATOM 1529 N N . ARG A 1 207 ? 7.675 -7.177 -15.935 1.00 87.31 207 ARG A N 1
ATOM 1530 C CA . ARG A 1 207 ? 7.042 -6.924 -17.237 1.00 87.31 207 ARG A CA 1
ATOM 1531 C C . ARG A 1 207 ? 6.279 -8.134 -17.746 1.00 87.31 207 ARG A C 1
ATOM 1533 O O . ARG A 1 207 ? 5.146 -7.969 -18.175 1.00 87.31 207 ARG A O 1
ATOM 1540 N N . ALA A 1 208 ? 6.888 -9.317 -17.685 1.00 85.62 208 ALA A N 1
ATOM 1541 C CA . ALA A 1 208 ? 6.245 -10.554 -18.112 1.00 85.62 208 ALA A CA 1
ATOM 1542 C C . ALA A 1 208 ? 4.970 -10.827 -17.297 1.00 85.62 208 ALA A C 1
ATOM 1544 O O . ALA A 1 208 ? 3.921 -11.079 -17.878 1.00 85.62 208 ALA A O 1
ATOM 1545 N N . ALA A 1 209 ? 5.031 -10.668 -15.971 1.00 83.19 209 ALA A N 1
ATOM 1546 C CA . ALA A 1 209 ? 3.878 -10.837 -15.082 1.00 83.19 209 ALA A CA 1
ATOM 1547 C C . ALA A 1 209 ? 2.759 -9.799 -15.304 1.00 83.19 209 ALA A C 1
ATOM 1549 O O . ALA A 1 209 ? 1.607 -10.040 -14.948 1.00 83.19 209 ALA A O 1
ATOM 1550 N N . LEU A 1 210 ? 3.095 -8.637 -15.865 1.00 82.19 210 LEU A N 1
ATOM 1551 C CA . LEU A 1 210 ? 2.156 -7.565 -16.198 1.00 82.19 210 LEU A CA 1
ATOM 1552 C C . LEU A 1 210 ? 1.748 -7.551 -17.682 1.00 82.19 210 LEU A C 1
ATOM 1554 O O . LEU A 1 210 ? 1.018 -6.653 -18.087 1.00 82.19 210 LEU A O 1
ATOM 1558 N N . GLY A 1 211 ? 2.244 -8.481 -18.507 1.00 84.62 211 GLY A N 1
ATOM 1559 C CA . GLY A 1 211 ? 1.993 -8.488 -19.954 1.00 84.62 211 GLY A CA 1
ATOM 1560 C C . GLY A 1 211 ? 2.596 -7.296 -20.716 1.00 84.62 211 GLY A C 1
ATOM 1561 O O . GLY A 1 211 ? 2.179 -7.000 -21.832 1.00 84.62 211 GLY A O 1
ATOM 1562 N N . VAL A 1 212 ? 3.579 -6.590 -20.144 1.00 85.62 212 VAL A N 1
ATOM 1563 C CA . VAL A 1 212 ? 4.195 -5.407 -20.767 1.00 85.62 212 VAL A CA 1
ATOM 1564 C C . VAL A 1 212 ? 5.239 -5.847 -21.809 1.00 85.62 212 VAL A C 1
ATOM 1566 O O . VAL A 1 212 ? 6.291 -6.381 -21.431 1.00 85.62 212 VAL A O 1
ATOM 1569 N N . PRO A 1 213 ? 5.033 -5.576 -23.114 1.00 83.94 213 PRO A N 1
ATOM 1570 C CA . PRO A 1 213 ? 5.886 -6.095 -24.186 1.00 83.94 213 PRO A CA 1
ATOM 1571 C C . PRO A 1 213 ? 7.305 -5.528 -24.095 1.00 83.94 213 PRO A C 1
ATOM 1573 O O . PRO A 1 213 ? 7.442 -4.369 -23.698 1.00 83.94 213 PRO A O 1
ATOM 1576 N N . PRO A 1 214 ? 8.364 -6.282 -24.463 1.00 81.94 214 PRO A N 1
ATOM 1577 C CA . PRO A 1 214 ? 9.755 -5.821 -24.435 1.00 81.94 214 PRO A CA 1
ATOM 1578 C C . PRO A 1 214 ? 9.954 -4.541 -25.265 1.00 81.94 214 PRO A C 1
ATOM 1580 O O . PRO A 1 214 ? 9.392 -4.377 -26.343 1.00 81.94 214 PRO A O 1
ATOM 1583 N N . GLN A 1 215 ? 10.775 -3.611 -24.769 1.00 75.81 215 GLN A N 1
ATOM 1584 C CA . GLN A 1 215 ? 11.084 -2.375 -25.493 1.00 75.81 215 GLN A CA 1
ATOM 1585 C C . GLN A 1 215 ? 12.321 -2.613 -26.360 1.00 75.81 215 GLN A C 1
ATOM 1587 O O . GLN A 1 215 ? 13.351 -3.031 -25.837 1.00 75.81 215 GLN A O 1
ATOM 1592 N N . ARG A 1 216 ? 12.246 -2.292 -27.661 1.00 75.94 216 ARG A N 1
ATOM 1593 C CA . ARG A 1 216 ? 13.385 -2.414 -28.596 1.00 75.94 216 ARG A CA 1
ATOM 1594 C C . ARG A 1 216 ? 14.593 -1.561 -28.186 1.00 75.94 216 ARG A C 1
ATOM 1596 O O . ARG A 1 216 ? 15.727 -1.935 -28.452 1.00 75.94 216 ARG A O 1
ATOM 1603 N N . ARG A 1 217 ? 14.355 -0.414 -27.540 1.00 78.56 217 ARG A N 1
ATOM 1604 C CA . ARG A 1 217 ? 15.382 0.433 -26.915 1.00 78.56 217 ARG A CA 1
ATOM 1605 C C . ARG A 1 217 ? 15.010 0.654 -25.458 1.00 78.56 217 ARG A C 1
ATOM 1607 O O . ARG A 1 217 ? 13.884 1.058 -25.177 1.00 78.56 217 ARG A O 1
ATOM 1614 N N . TYR A 1 218 ? 15.947 0.410 -24.548 1.00 76.31 218 TYR A N 1
ATOM 1615 C CA . TYR A 1 218 ? 15.704 0.594 -23.122 1.00 76.31 218 TYR A CA 1
ATOM 1616 C C . TYR A 1 218 ? 15.531 2.081 -22.795 1.00 76.31 218 TYR A C 1
ATOM 1618 O O . TYR A 1 218 ? 16.466 2.867 -22.939 1.00 76.31 218 TYR A O 1
ATOM 1626 N N . ARG A 1 219 ? 14.323 2.464 -22.368 1.00 79.00 219 ARG A N 1
ATOM 1627 C CA . ARG A 1 219 ? 13.999 3.815 -21.900 1.00 79.00 219 ARG A CA 1
ATOM 1628 C C . ARG A 1 219 ? 13.411 3.718 -20.490 1.00 79.00 219 ARG A C 1
ATOM 1630 O O . ARG A 1 219 ? 12.224 3.415 -20.370 1.00 79.00 219 ARG A O 1
ATOM 1637 N N . PRO A 1 220 ? 14.202 3.975 -19.431 1.00 75.25 220 PRO A N 1
ATOM 1638 C CA . PRO A 1 220 ? 13.768 3.802 -18.042 1.00 75.25 220 PRO A CA 1
ATOM 1639 C C . PRO A 1 220 ? 12.443 4.500 -17.708 1.00 75.25 220 PRO A C 1
ATOM 1641 O O . PRO A 1 220 ? 11.544 3.878 -17.153 1.00 75.25 220 PRO A O 1
ATOM 1644 N N . HIS A 1 221 ? 12.288 5.757 -18.132 1.00 74.62 221 HIS A N 1
ATOM 1645 C CA . HIS A 1 221 ? 11.067 6.549 -17.948 1.00 74.62 221 HIS A CA 1
ATOM 1646 C C . HIS A 1 221 ? 9.840 5.906 -18.603 1.00 74.62 221 HIS A C 1
ATOM 1648 O O . HIS A 1 221 ? 8.795 5.752 -17.975 1.00 74.62 221 HIS A O 1
ATOM 1654 N N . ALA A 1 222 ? 9.978 5.482 -19.862 1.00 79.50 222 ALA A N 1
ATOM 1655 C CA . ALA A 1 222 ? 8.894 4.843 -20.600 1.00 79.50 222 ALA A CA 1
ATOM 1656 C C . ALA A 1 222 ? 8.535 3.478 -19.999 1.00 79.50 222 ALA A C 1
ATOM 1658 O O . ALA A 1 222 ? 7.368 3.100 -19.967 1.00 79.50 222 ALA A O 1
ATOM 1659 N N . LEU A 1 223 ? 9.534 2.734 -19.513 1.00 80.88 223 LEU A N 1
ATOM 1660 C CA . LEU A 1 223 ? 9.311 1.473 -18.817 1.00 80.88 223 LEU A CA 1
ATOM 1661 C C . LEU A 1 223 ? 8.573 1.681 -17.487 1.00 80.88 223 LEU A C 1
ATOM 1663 O O . LEU A 1 223 ? 7.608 0.972 -17.219 1.00 80.88 223 LEU A O 1
ATOM 1667 N N . ALA A 1 224 ? 8.994 2.657 -16.681 1.00 77.00 224 ALA A N 1
ATOM 1668 C CA . ALA A 1 224 ? 8.339 2.987 -15.420 1.00 77.00 224 ALA A CA 1
ATOM 1669 C C . ALA A 1 224 ? 6.879 3.405 -15.635 1.00 77.00 224 ALA A C 1
ATOM 1671 O O . ALA A 1 224 ? 5.995 2.917 -14.936 1.00 77.00 224 ALA A O 1
ATOM 1672 N N . ALA A 1 225 ? 6.610 4.242 -16.641 1.00 76.75 225 ALA A N 1
ATOM 1673 C CA . ALA A 1 225 ? 5.251 4.633 -17.004 1.00 76.75 225 ALA A CA 1
ATOM 1674 C C . ALA A 1 225 ? 4.387 3.426 -17.414 1.00 76.75 225 ALA A C 1
ATOM 1676 O O . ALA A 1 225 ? 3.290 3.264 -16.885 1.00 76.75 225 ALA A O 1
ATOM 1677 N N . ALA A 1 226 ? 4.900 2.552 -18.289 1.00 82.06 226 ALA A N 1
ATOM 1678 C CA . ALA A 1 226 ? 4.179 1.364 -18.749 1.00 82.06 226 ALA A CA 1
ATOM 1679 C C . ALA A 1 226 ? 3.879 0.374 -17.610 1.00 82.06 226 ALA A C 1
ATOM 1681 O O . ALA A 1 226 ? 2.770 -0.141 -17.512 1.00 82.06 226 ALA A O 1
ATOM 1682 N N . ILE A 1 227 ? 4.847 0.138 -16.718 1.00 81.81 227 ILE A N 1
ATOM 1683 C CA . ILE A 1 227 ? 4.658 -0.718 -15.539 1.00 81.81 227 ILE A CA 1
ATOM 1684 C C . ILE A 1 227 ? 3.603 -0.119 -14.598 1.00 81.81 227 ILE A C 1
ATOM 1686 O O . ILE A 1 227 ? 2.711 -0.837 -14.155 1.00 81.81 227 ILE A O 1
ATOM 1690 N N . CYS A 1 228 ? 3.666 1.187 -14.313 1.00 75.50 228 CYS A N 1
ATOM 1691 C CA . CYS A 1 228 ? 2.668 1.852 -13.473 1.00 75.50 228 CYS A CA 1
ATOM 1692 C C . CYS A 1 228 ? 1.259 1.751 -14.069 1.00 75.50 228 CYS A C 1
ATOM 1694 O O . CYS A 1 228 ? 0.315 1.463 -13.340 1.00 75.50 228 CYS A O 1
ATOM 1696 N N . GLN A 1 229 ? 1.117 1.949 -15.382 1.00 79.00 229 GLN A N 1
ATOM 1697 C CA . GLN A 1 229 ? -0.165 1.794 -16.073 1.00 79.00 229 GLN A CA 1
ATOM 1698 C C . GLN A 1 229 ? -0.691 0.359 -15.973 1.00 79.00 229 GLN A C 1
ATOM 1700 O O . GLN A 1 229 ? -1.842 0.162 -15.600 1.00 79.00 229 GLN A O 1
ATOM 1705 N N . ALA A 1 230 ? 0.156 -0.642 -16.227 1.00 80.19 230 ALA A N 1
ATOM 1706 C CA . ALA A 1 230 ? -0.241 -2.049 -16.186 1.00 80.19 230 ALA A CA 1
ATOM 1707 C C . ALA A 1 230 ? -0.589 -2.553 -14.773 1.00 80.19 230 ALA A C 1
ATOM 1709 O O . ALA A 1 230 ? -1.360 -3.496 -14.624 1.00 80.19 230 ALA A O 1
ATOM 1710 N N . ILE A 1 231 ? -0.040 -1.934 -13.722 1.00 77.00 231 ILE A N 1
ATOM 1711 C CA . ILE A 1 231 ? -0.432 -2.235 -12.338 1.00 77.00 231 ILE A CA 1
ATOM 1712 C C . ILE A 1 231 ? -1.829 -1.707 -12.040 1.00 77.00 231 ILE A C 1
ATOM 1714 O O . ILE A 1 231 ? -2.590 -2.389 -11.365 1.00 77.00 231 ILE A O 1
ATOM 1718 N N . VAL A 1 232 ? -2.148 -0.500 -12.511 1.00 71.31 232 VAL A N 1
ATOM 1719 C CA . VAL A 1 232 ? -3.438 0.158 -12.254 1.00 71.31 232 VAL A CA 1
ATOM 1720 C C . VAL A 1 232 ? -4.551 -0.416 -13.133 1.00 71.31 232 VAL A C 1
ATOM 1722 O O . VAL A 1 232 ? -5.704 -0.435 -12.707 1.00 71.31 232 VAL A O 1
ATOM 1725 N N . ALA A 1 233 ? -4.215 -0.902 -14.328 1.00 69.06 233 ALA A N 1
ATOM 1726 C CA . ALA A 1 233 ? -5.172 -1.520 -15.231 1.00 69.06 233 ALA A CA 1
ATOM 1727 C C . ALA A 1 233 ? -5.823 -2.770 -14.598 1.00 69.06 233 ALA A C 1
ATOM 1729 O O . ALA A 1 233 ? -5.141 -3.546 -13.915 1.00 69.06 233 ALA A O 1
ATOM 1730 N N . PRO A 1 234 ? -7.130 -2.996 -14.823 1.00 58.75 234 PRO A N 1
ATOM 1731 C CA . PRO A 1 234 ? -7.753 -4.265 -14.473 1.00 58.75 234 PRO A CA 1
ATOM 1732 C C . PRO A 1 234 ? -7.036 -5.404 -15.219 1.00 58.75 234 PRO A C 1
ATOM 1734 O O . PRO A 1 234 ? -6.578 -5.192 -16.346 1.00 58.75 234 PRO A O 1
ATOM 1737 N N . PRO A 1 235 ? -6.900 -6.601 -14.616 1.00 56.09 235 PRO A N 1
ATOM 1738 C CA . PRO A 1 235 ? -6.356 -7.745 -15.335 1.00 56.09 235 PRO A CA 1
ATOM 1739 C C . PRO A 1 235 ? -7.208 -7.968 -16.587 1.00 56.09 235 PRO A C 1
ATOM 1741 O O . PRO A 1 235 ? -8.429 -8.066 -16.486 1.00 56.09 235 PRO A O 1
ATOM 1744 N N . HIS A 1 236 ? -6.576 -7.988 -17.761 1.00 49.88 236 HIS A N 1
ATOM 1745 C CA . HIS A 1 236 ? -7.253 -8.396 -18.985 1.00 49.88 236 HIS A CA 1
ATOM 1746 C C . HIS A 1 236 ? -7.747 -9.833 -18.775 1.00 49.88 236 HIS A C 1
ATOM 1748 O O . HIS A 1 236 ? -6.929 -10.727 -18.547 1.00 49.88 236 HIS A O 1
ATOM 1754 N N . GLY A 1 237 ? -9.072 -9.995 -18.731 1.00 41.00 237 GLY A N 1
ATOM 1755 C CA . GLY A 1 237 ? -9.742 -11.293 -18.777 1.00 41.00 237 GLY A CA 1
ATOM 1756 C C . GLY A 1 237 ? -9.638 -11.912 -20.159 1.00 41.00 237 GLY A C 1
ATOM 1757 O O . GLY A 1 237 ? -9.573 -11.134 -21.139 1.00 41.00 237 GLY A O 1
#

Solvent-accessible surface area (backbone atoms only — not comparable to full-atom values): 14190 Å² total; per-residue (Å²): 142,80,84,83,81,81,81,82,84,75,80,76,78,80,78,90,79,90,81,90,71,91,68,80,79,76,76,70,40,36,27,31,38,53,83,53,53,70,62,54,48,53,49,35,47,78,50,75,40,54,72,40,79,50,74,76,47,96,60,86,75,34,66,73,96,76,60,60,33,34,39,38,40,49,49,92,48,54,68,66,60,51,39,48,51,48,59,52,41,67,72,53,77,86,43,30,24,36,32,36,34,53,85,91,37,64,24,58,46,44,54,51,56,68,27,87,39,38,51,34,39,33,24,65,85,53,57,52,63,60,52,46,50,52,58,69,45,25,61,60,50,44,73,63,60,68,84,58,90,56,45,48,62,40,85,46,83,76,67,89,68,84,69,64,84,57,43,59,56,48,53,47,37,40,50,52,47,75,80,39,97,79,67,48,67,58,59,27,15,52,75,72,73,45,52,53,69,56,45,53,50,43,48,51,53,48,26,61,78,52,70,50,75,88,66,97,64,93,46,69,45,63,48,42,50,52,52,54,49,47,44,57,42,74,81,85,126

Nearest PDB structures (foldseek):
  2vuh-assembly1_B-2  TM=7.368E-01  e=5.459E-01  Rhodobacter capsulatus
  3hv2-assembly1_B  TM=7.345E-01  e=1.263E+00  Pseudomonas protegens Pf-5
  2rjn-assembly1_A  TM=6.726E-01  e=2.088E+00  Neptuniibacter caesariensis
  3hv2-assembly1_A  TM=6.128E-01  e=2.088E+00  Pseudomonas protegens Pf-5
  3a9i-assembly1_A-2  TM=2.911E-01  e=3.454E+00  Thermus thermophilus HB27

pLDDT: mean 77.16, std 16.44, range [29.41, 95.5]

Secondary structure (DSSP, 8-state):
--PPPPPP---PPPPP-----TTTTS--PEEEE-S-HHHHHHHHHTTT--EEEEPPPSSSS-S--PPSPEEEE-TT--HHHHHHHHHHHTTSTT--EEEEE-TT-HHHHHHHHT-TTEEEEEETTS-HHHHHHHHHHHHHHHHTT---SS-EEESSPPPSSPPPTTHHHHHHHHGGGGT-TT--HHHHHHHTT--HHHHHHHHHHHHHHTT-PPPSS--HHHHHHHHHHHHHSPP--

Mean predicted aligned error: 10.78 Å

Sequence (237 aa):
MTPPLPPPLMIAALPAAEIGAPDRRRDAGVAVISFRRAWLAQRLLASGVSVRHVVPQLGHPLLPDIRPPLLLDSVSMPPRMLTAILWELRTVRHIPTLALISGDAPGVGRLLALAPAVHVVIADTVPPETLALWLRMAPALAARRLVTASPAWVGVVAPAVPLPAATLAALYALAPYGSEPSASLADAAQRIGVSRRQLCYHLAALRAALGVPPQRRYRPHALAAAICQAIVAPPHG

Radius of gyration: 22.31 Å; Cα contacts (8 Å, |Δi|>4): 320; chains: 1; bounding box: 42×79×65 Å